Protein AF-A0A2R6KXC1-F1 (afdb_monomer)

Foldseek 3Di:
DDAQDPVNVLLVVVQVVVVVVVDQDDQLCNSCVVSVHHSVVSVVCQVVQAPCLQVLLVQCVPPCSQCVLQPQFPDKDDDPQQKIWTFGDQPDPPDRGTWIWIKHWDDDDPSAKTWMWTDTPFKIKIWMWGWDDGSRYIDIDIDMDIGTPDPCPVVSCVVCVVVSVVSSVVSSCVSVVPDD

Radius of gyration: 19.03 Å; Cα contacts (8 Å, |Δi|>4): 273; chains: 1; bounding box: 47×34×51 Å

Structure (mmCIF, N/CA/C/O backbone):
data_AF-A0A2R6KXC1-F1
#
_entry.id   AF-A0A2R6KXC1-F1
#
loop_
_atom_site.group_PDB
_atom_site.id
_atom_site.type_symbol
_atom_site.label_atom_id
_atom_site.label_alt_id
_atom_site.label_comp_id
_atom_site.label_asym_id
_atom_site.label_entity_id
_atom_site.label_seq_id
_atom_site.pdbx_PDB_ins_code
_atom_site.Cartn_x
_atom_site.Cartn_y
_atom_site.Cartn_z
_atom_site.occupancy
_atom_site.B_iso_or_equiv
_atom_site.auth_seq_id
_atom_site.auth_comp_id
_atom_site.auth_asym_id
_atom_site.auth_atom_id
_atom_site.pdbx_PDB_model_num
ATOM 1 N N . MET A 1 1 ? -14.872 -13.486 12.880 1.00 36.25 1 MET A N 1
ATOM 2 C CA . MET A 1 1 ? -14.917 -12.210 12.144 1.00 36.25 1 MET A CA 1
ATOM 3 C C . MET A 1 1 ? -16.336 -11.686 12.215 1.00 36.25 1 MET A C 1
ATOM 5 O O . MET A 1 1 ? -17.247 -12.362 11.755 1.00 36.25 1 MET A O 1
ATOM 9 N N . THR A 1 2 ? -16.561 -10.583 12.925 1.00 44.12 2 THR A N 1
ATOM 10 C CA . THR A 1 2 ? -17.893 -9.964 13.003 1.00 44.12 2 THR A CA 1
ATOM 11 C C . THR A 1 2 ? -18.037 -8.985 11.854 1.00 44.12 2 THR A C 1
ATOM 13 O O . THR A 1 2 ? -17.267 -8.029 11.824 1.00 44.12 2 THR A O 1
ATOM 16 N N . GLU A 1 3 ? -19.009 -9.200 10.967 1.00 58.03 3 GLU A N 1
ATOM 17 C CA . GLU A 1 3 ? -19.431 -8.205 9.975 1.00 58.03 3 GLU A CA 1
ATOM 18 C C . GLU A 1 3 ? -19.520 -6.810 10.613 1.00 58.03 3 GLU A C 1
ATOM 20 O O . GLU A 1 3 ? -20.05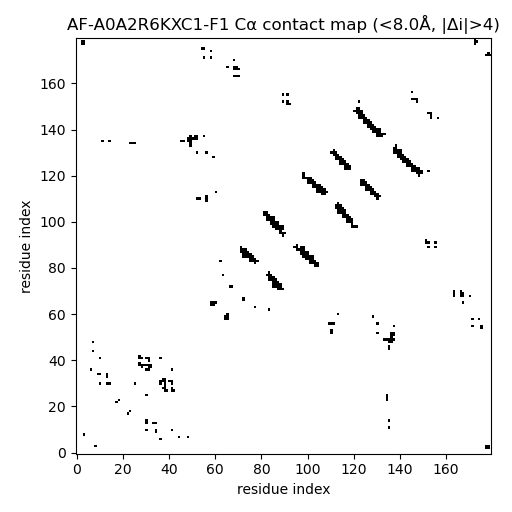9 -6.660 11.720 1.00 58.03 3 GLU A O 1
ATOM 25 N N . LEU A 1 4 ? -18.995 -5.787 9.927 1.00 62.12 4 LEU A N 1
ATOM 26 C CA . LEU A 1 4 ? -19.222 -4.404 10.339 1.00 62.12 4 LEU A CA 1
ATOM 27 C C . LEU A 1 4 ? -20.723 -4.118 10.274 1.00 62.12 4 LEU A C 1
ATOM 29 O O . LEU A 1 4 ? -21.387 -4.358 9.258 1.00 62.12 4 LEU A O 1
ATOM 33 N N . SER A 1 5 ? -21.265 -3.600 11.372 1.00 79.31 5 SER A N 1
ATOM 34 C CA . SER A 1 5 ? -22.669 -3.207 11.423 1.00 79.31 5 SER A CA 1
ATOM 35 C C . SER A 1 5 ? -22.915 -1.987 10.529 1.00 79.31 5 SER A C 1
ATOM 37 O O . SER A 1 5 ? -21.995 -1.236 10.203 1.00 79.31 5 SER A O 1
ATOM 39 N N . GLU A 1 6 ? -24.165 -1.743 10.129 1.00 81.31 6 GLU A N 1
ATOM 40 C CA . GLU A 1 6 ? -24.522 -0.501 9.420 1.00 81.31 6 GLU A CA 1
ATOM 41 C C . GLU A 1 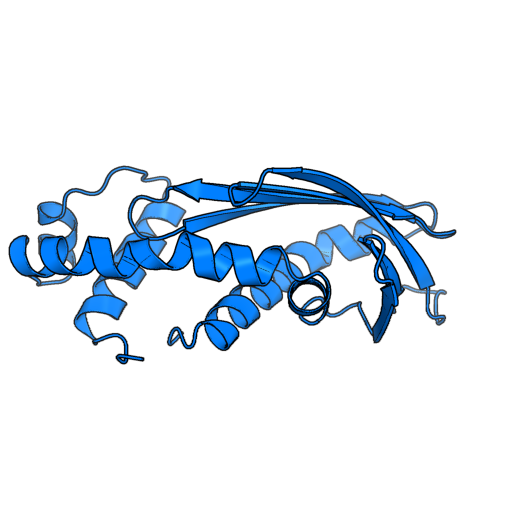6 ? -24.117 0.754 10.210 1.00 81.31 6 GLU A C 1
ATOM 43 O O . GLU A 1 6 ? -23.754 1.776 9.635 1.00 81.31 6 GLU A O 1
ATOM 48 N N . GLU A 1 7 ? -24.133 0.675 11.540 1.00 81.38 7 GLU A N 1
ATOM 49 C CA . GLU A 1 7 ? -23.714 1.763 12.420 1.00 81.38 7 GLU A CA 1
ATOM 50 C C . GLU A 1 7 ? -22.196 1.997 12.354 1.00 81.38 7 GLU A C 1
ATOM 52 O O . GLU A 1 7 ? -21.769 3.149 12.348 1.00 81.38 7 GLU A O 1
ATOM 57 N N . ASP A 1 8 ? -21.397 0.930 12.242 1.00 76.75 8 ASP A N 1
ATOM 58 C CA . ASP A 1 8 ? -19.941 1.014 12.069 1.00 76.75 8 ASP A CA 1
ATOM 59 C C . ASP A 1 8 ? -19.588 1.658 10.719 1.00 76.75 8 ASP A C 1
ATOM 61 O O . ASP A 1 8 ? -18.781 2.587 10.675 1.00 76.75 8 ASP A O 1
ATOM 65 N N . ARG A 1 9 ? -20.268 1.253 9.632 1.00 76.19 9 ARG A N 1
ATOM 66 C CA . ARG A 1 9 ? -20.081 1.854 8.296 1.00 76.19 9 ARG A CA 1
ATOM 67 C C . ARG A 1 9 ? -20.391 3.350 8.289 1.00 76.19 9 ARG A C 1
ATOM 69 O O . ARG A 1 9 ? -19.611 4.138 7.769 1.00 76.19 9 ARG A O 1
ATOM 76 N N . ARG A 1 10 ? -21.492 3.763 8.925 1.00 82.69 10 ARG A N 1
ATOM 77 C CA . ARG A 1 10 ? -21.879 5.184 9.016 1.00 82.69 10 ARG A CA 1
ATOM 78 C C . ARG A 1 10 ? -20.890 6.010 9.836 1.00 82.69 10 ARG A C 1
ATOM 80 O O . ARG A 1 10 ? -20.666 7.176 9.519 1.00 82.69 10 ARG A O 1
ATOM 87 N N . ILE A 1 11 ? -20.309 5.426 10.889 1.00 77.12 11 ILE A N 1
ATOM 88 C CA . ILE A 1 11 ? -19.233 6.064 11.658 1.00 77.12 11 ILE A CA 1
ATOM 89 C C . ILE A 1 11 ? -18.017 6.274 10.748 1.00 77.12 11 ILE A C 1
ATOM 91 O O . ILE A 1 11 ? -17.545 7.404 10.640 1.00 77.12 11 ILE A O 1
ATOM 95 N N . LEU A 1 12 ? -17.563 5.228 10.052 1.00 73.94 12 LEU A N 1
ATOM 96 C CA . LEU A 1 12 ? -16.400 5.286 9.161 1.00 73.94 12 LEU A CA 1
ATOM 97 C C . LEU A 1 12 ? -16.576 6.281 8.007 1.00 73.94 12 LEU A C 1
ATOM 99 O O . LEU A 1 12 ? -15.683 7.090 7.767 1.00 73.94 12 LEU A O 1
ATOM 103 N N . GLU A 1 13 ? -17.730 6.278 7.337 1.00 76.19 13 GLU A N 1
ATOM 104 C CA . GLU A 1 13 ? -18.018 7.181 6.216 1.00 76.19 13 GLU A CA 1
ATOM 105 C C . GLU A 1 13 ? -17.952 8.655 6.645 1.00 76.19 13 GLU A C 1
ATOM 107 O O . GLU A 1 13 ? -17.280 9.466 6.004 1.00 76.19 13 GLU A O 1
ATOM 112 N N . TYR A 1 14 ? -18.563 8.990 7.789 1.00 80.12 14 TYR A N 1
ATOM 113 C CA . TYR A 1 14 ? -18.489 10.337 8.356 1.00 80.12 14 TYR A CA 1
ATOM 114 C C . TYR A 1 14 ? -17.047 10.736 8.676 1.00 80.12 14 TYR A C 1
ATOM 116 O O . TYR A 1 14 ? -16.616 11.842 8.368 1.00 80.12 14 TYR A O 1
ATOM 124 N N . LEU A 1 15 ? -16.278 9.844 9.293 1.00 71.69 15 LEU A N 1
ATOM 125 C CA . LEU A 1 15 ? -14.901 10.138 9.676 1.00 71.69 15 LEU A CA 1
ATOM 126 C C . LEU A 1 15 ? -13.998 10.327 8.458 1.00 71.69 15 LEU A C 1
ATOM 128 O O . LEU A 1 15 ? -13.250 11.303 8.417 1.00 71.69 15 LEU A O 1
ATOM 132 N N . ARG A 1 16 ? -14.130 9.466 7.441 1.00 66.06 16 ARG A N 1
ATOM 133 C CA . ARG A 1 16 ? -13.411 9.582 6.166 1.00 66.06 16 ARG A CA 1
ATOM 134 C C . ARG A 1 16 ? -13.684 10.937 5.520 1.00 66.06 16 ARG A C 1
ATOM 136 O O . ARG A 1 16 ? -12.742 11.661 5.212 1.00 66.06 16 ARG A O 1
ATOM 143 N N . GLU A 1 17 ? -14.956 11.328 5.412 1.00 73.06 17 GLU A N 1
ATOM 144 C CA . GLU A 1 17 ? -15.350 12.616 4.832 1.00 73.06 17 GLU A CA 1
ATOM 145 C C . GLU A 1 17 ? -14.705 13.806 5.564 1.00 73.06 17 GLU A C 1
ATOM 147 O O . GLU A 1 17 ? -14.233 14.760 4.937 1.00 73.06 17 GLU A O 1
ATOM 152 N N . ARG A 1 18 ? -14.676 13.775 6.900 1.00 75.88 18 ARG A N 1
ATOM 153 C CA . ARG A 1 18 ? -14.147 14.887 7.701 1.00 75.88 18 ARG A CA 1
ATOM 154 C C . ARG A 1 18 ? -12.621 14.940 7.700 1.00 75.88 18 ARG A C 1
ATOM 156 O O . ARG A 1 18 ? -12.067 16.038 7.638 1.00 75.88 18 ARG A O 1
ATOM 163 N N . VAL A 1 19 ? -11.947 13.791 7.681 1.00 64.12 19 VAL A N 1
ATOM 164 C CA . VAL A 1 19 ? -10.486 13.718 7.521 1.00 64.12 19 VAL A CA 1
ATOM 165 C C . VAL A 1 19 ? -10.063 14.264 6.157 1.00 64.12 19 VAL A C 1
ATOM 167 O O . VAL A 1 19 ? -9.147 15.082 6.095 1.00 64.12 19 VAL A O 1
ATOM 170 N N . THR A 1 20 ? -10.770 13.929 5.069 1.00 56.69 20 THR A N 1
ATOM 171 C CA . THR A 1 20 ? -10.507 14.515 3.737 1.00 56.69 20 THR A CA 1
ATOM 172 C C . THR A 1 20 ? -10.668 16.041 3.728 1.00 56.69 20 THR A C 1
ATOM 174 O O . THR A 1 20 ? -10.019 16.736 2.948 1.00 56.69 20 THR A O 1
ATOM 177 N N . ARG A 1 21 ? -11.495 16.590 4.626 1.00 72.88 21 ARG A N 1
ATOM 178 C CA . ARG A 1 21 ? -11.678 18.038 4.825 1.00 72.88 21 ARG A CA 1
ATOM 179 C C . ARG A 1 21 ? -10.651 18.668 5.782 1.00 72.88 21 ARG A C 1
ATOM 181 O O . ARG A 1 21 ? -10.728 19.871 6.025 1.00 72.88 21 ARG A O 1
ATOM 188 N N . GLY A 1 22 ? -9.687 17.896 6.287 1.00 57.56 22 GLY A N 1
ATOM 189 C CA . GLY A 1 22 ? -8.578 18.367 7.121 1.00 57.56 22 GLY A CA 1
ATOM 190 C C . GLY A 1 22 ? -8.845 18.360 8.628 1.00 57.56 22 GLY A C 1
ATOM 191 O O . GLY A 1 22 ? -8.085 18.973 9.376 1.00 57.56 22 GLY A O 1
ATOM 192 N N . GLU A 1 23 ? -9.910 17.703 9.095 1.00 59.06 23 GLU A N 1
ATOM 193 C CA . GLU A 1 23 ? -10.170 17.552 10.530 1.00 59.06 23 GLU A CA 1
ATOM 194 C C . GLU A 1 23 ? -9.395 16.372 11.122 1.00 59.06 23 GLU A C 1
ATOM 196 O O . GLU A 1 23 ? -9.328 15.296 10.534 1.00 59.06 23 GLU A O 1
ATOM 201 N N . SER A 1 24 ? -8.833 16.582 12.311 1.00 55.12 24 SER A N 1
ATOM 202 C CA . SER A 1 24 ? -8.034 15.594 13.048 1.00 55.12 24 SER A CA 1
ATOM 203 C C . SER A 1 24 ? -8.498 15.395 14.498 1.00 55.12 24 SER A C 1
ATOM 205 O O . SER A 1 24 ? -7.781 14.783 15.287 1.00 55.12 24 SER A O 1
ATOM 207 N N . TYR A 1 25 ? -9.648 15.977 14.866 1.00 60.12 25 TYR A N 1
ATOM 208 C CA . TYR A 1 25 ? -10.245 15.851 16.197 1.00 60.12 25 TYR A CA 1
ATOM 209 C C . TYR A 1 25 ? -11.781 15.740 16.132 1.00 60.12 25 TYR A C 1
ATOM 211 O O . TYR A 1 25 ? -12.492 16.676 15.754 1.00 60.12 25 TYR A O 1
ATOM 219 N N . PHE A 1 26 ? -12.302 14.617 16.605 1.00 67.31 26 PHE A N 1
ATOM 220 C CA . PHE A 1 26 ? -13.662 14.109 16.540 1.00 67.31 26 PHE A CA 1
ATOM 221 C C . PHE A 1 26 ? -14.138 13.662 17.924 1.00 67.31 26 PHE A C 1
ATOM 223 O O . PHE A 1 26 ? -13.917 12.566 18.432 1.00 67.31 26 PHE A O 1
ATOM 230 N N . ARG A 1 27 ? -14.981 14.492 18.533 1.00 75.94 27 ARG A N 1
ATOM 231 C CA . AR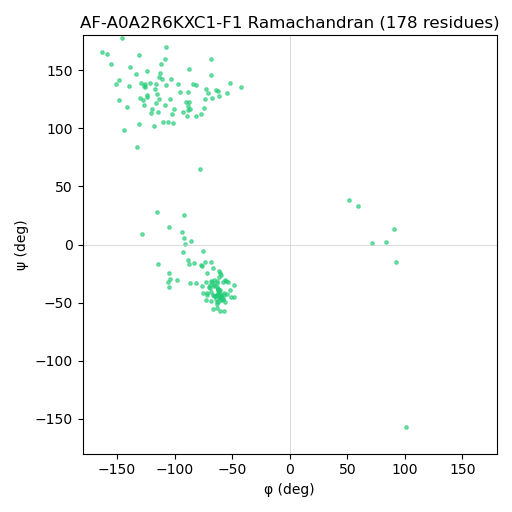G A 1 27 ? -15.729 14.050 19.713 1.00 75.94 27 ARG A CA 1
ATOM 232 C C . ARG A 1 27 ? -16.822 13.074 19.297 1.00 75.94 27 ARG A C 1
ATOM 234 O O . ARG A 1 27 ? -17.639 13.413 18.442 1.00 75.94 27 ARG A O 1
ATOM 241 N N . ALA A 1 28 ? -16.949 11.955 20.013 1.00 73.69 28 ALA A N 1
ATOM 242 C CA . ALA A 1 28 ? -18.034 10.983 19.827 1.00 73.69 28 ALA A CA 1
ATOM 243 C C . ALA A 1 28 ? -19.429 11.635 19.770 1.00 73.69 28 ALA A C 1
ATOM 245 O O . ALA A 1 28 ? -20.281 11.221 18.992 1.00 73.69 28 ALA A O 1
ATOM 246 N N . LYS A 1 29 ? -19.647 12.712 20.540 1.00 75.38 29 LYS A N 1
ATOM 247 C CA . LYS A 1 29 ? -20.880 13.516 20.510 1.00 75.38 29 LYS A CA 1
ATOM 248 C C . LYS A 1 29 ? -21.143 14.193 19.156 1.00 75.38 29 LYS A C 1
ATOM 250 O O . LYS A 1 29 ? -22.294 14.283 18.737 1.00 75.38 29 LYS A O 1
ATOM 255 N N . ASN A 1 30 ? -20.102 14.675 18.486 1.00 80.25 30 ASN A N 1
ATOM 256 C CA . ASN A 1 30 ? -20.221 15.374 17.207 1.00 80.25 30 ASN A CA 1
ATOM 257 C C . ASN A 1 30 ? -20.493 14.391 16.068 1.00 80.25 30 ASN A C 1
ATOM 259 O O . ASN A 1 30 ? -21.372 14.658 15.252 1.00 80.25 30 ASN A O 1
ATOM 263 N N . ILE A 1 31 ? -19.796 13.249 16.077 1.00 81.31 31 ILE A N 1
ATOM 264 C CA . ILE A 1 31 ? -20.041 12.126 15.163 1.00 81.31 31 ILE A CA 1
ATOM 265 C C . ILE A 1 31 ? -21.500 11.681 15.313 1.00 81.31 31 ILE A C 1
ATOM 267 O O . ILE A 1 31 ? -22.280 11.785 14.374 1.00 81.31 31 ILE A O 1
ATOM 271 N N . ALA A 1 32 ? -21.897 11.315 16.537 1.00 85.44 32 ALA A N 1
ATOM 272 C CA . ALA A 1 32 ? -23.245 10.879 16.900 1.00 85.44 32 ALA A CA 1
ATOM 273 C C . ALA A 1 32 ? -24.348 11.812 16.373 1.00 85.44 32 ALA A C 1
ATOM 275 O O . ALA A 1 32 ? -25.321 11.351 15.780 1.00 85.44 32 ALA A O 1
ATOM 276 N N . THR A 1 33 ? -24.160 13.125 16.532 1.00 88.38 33 THR A N 1
ATOM 277 C CA . THR A 1 33 ? -25.119 14.140 16.068 1.00 88.38 33 THR A CA 1
ATOM 278 C C . THR A 1 33 ? -25.314 14.115 14.548 1.00 88.38 33 THR A C 1
ATOM 280 O O . THR A 1 33 ? -26.438 14.287 14.089 1.00 88.38 33 THR A O 1
ATOM 283 N N . HIS A 1 34 ? -24.254 13.886 13.767 1.00 86.19 34 HIS A N 1
ATOM 284 C CA . HIS A 1 34 ? -24.327 13.925 12.302 1.00 86.19 34 HIS A CA 1
ATOM 285 C C . HIS A 1 34 ? -24.876 12.640 11.690 1.00 86.19 34 HIS A C 1
ATOM 287 O O . HIS A 1 34 ? -25.584 12.693 10.689 1.00 86.19 34 HIS A O 1
ATOM 293 N N . ILE A 1 35 ? -24.593 11.494 12.305 1.00 88.12 35 ILE A N 1
ATOM 294 C CA . ILE A 1 35 ? -25.003 10.186 11.780 1.00 88.12 35 ILE A CA 1
ATOM 295 C C . ILE A 1 35 ? -26.182 9.585 12.549 1.00 88.12 35 ILE A C 1
ATOM 297 O O . ILE A 1 35 ? -26.466 8.400 12.427 1.00 88.12 35 ILE A O 1
ATOM 301 N N . GLY A 1 36 ? -26.895 10.374 13.353 1.00 89.12 36 GLY A N 1
ATOM 302 C CA . GLY A 1 36 ? -28.099 9.919 14.057 1.00 89.12 36 GLY A CA 1
ATOM 303 C C . GLY A 1 36 ? -27.866 8.738 15.007 1.00 89.12 36 GLY A C 1
ATOM 304 O O . GLY A 1 36 ? -28.750 7.900 15.162 1.00 89.12 36 GLY A O 1
ATOM 305 N N . LEU A 1 37 ? -26.684 8.662 15.622 1.00 91.44 37 LEU A N 1
ATOM 306 C CA . LEU A 1 37 ? -26.359 7.699 16.678 1.00 91.44 37 LEU A CA 1
ATOM 307 C C . LEU A 1 37 ? -26.277 8.413 18.030 1.00 91.44 37 LEU A C 1
ATOM 309 O O . LEU A 1 37 ? -26.266 9.639 18.109 1.00 91.44 37 LEU A O 1
ATOM 313 N N . THR A 1 38 ? -26.199 7.661 19.126 1.00 88.75 38 THR A N 1
ATOM 314 C CA . THR A 1 38 ? -25.875 8.239 20.439 1.00 88.75 38 THR A CA 1
ATOM 315 C C . THR A 1 38 ? -24.364 8.290 20.665 1.00 88.75 38 THR A C 1
ATOM 317 O O . THR A 1 38 ? -23.625 7.417 20.213 1.00 88.75 38 THR A O 1
ATOM 320 N N . SER A 1 39 ? -23.885 9.256 21.458 1.00 80.62 39 SER A N 1
ATOM 321 C CA . SER A 1 39 ? -22.463 9.337 21.839 1.00 80.62 39 SER A CA 1
ATOM 322 C C . SER A 1 39 ? -21.952 8.053 22.505 1.00 80.62 39 SER A C 1
ATOM 324 O O . SER A 1 39 ? -20.779 7.722 22.369 1.00 80.62 39 SER A O 1
ATOM 326 N N . LYS A 1 40 ? -22.829 7.328 23.218 1.00 78.06 40 LYS A N 1
ATOM 327 C CA . LYS A 1 40 ? -22.510 6.043 23.856 1.00 78.06 40 LYS A CA 1
ATOM 328 C C . LYS A 1 40 ? -22.353 4.921 22.825 1.00 78.06 40 LYS A C 1
ATOM 330 O O . LYS A 1 40 ? -21.428 4.129 22.952 1.00 78.06 40 LYS A O 1
ATOM 335 N N . GLN A 1 41 ? -23.220 4.866 21.808 1.00 77.94 41 GLN A N 1
ATOM 336 C CA . GLN A 1 41 ? -23.086 3.914 20.698 1.00 77.94 41 GLN A CA 1
ATOM 337 C C . GLN A 1 41 ? -21.808 4.154 19.899 1.00 77.94 41 GLN A C 1
ATOM 339 O O . GLN A 1 41 ? -21.115 3.188 19.596 1.00 77.94 41 GLN A O 1
ATOM 344 N N . VAL A 1 42 ? -21.490 5.419 19.602 1.00 77.25 42 VAL A N 1
ATOM 345 C CA . VAL A 1 42 ? -20.254 5.789 18.903 1.00 77.25 42 VAL A CA 1
ATOM 346 C C . VAL A 1 42 ? -19.041 5.414 19.752 1.00 77.25 42 VAL A C 1
ATOM 348 O O . VAL A 1 42 ? -18.212 4.634 19.306 1.00 77.25 42 VAL A O 1
ATOM 351 N N . GLY A 1 43 ? -18.972 5.875 21.005 1.00 72.50 43 GLY A N 1
ATOM 352 C CA . GLY A 1 43 ? -17.814 5.640 21.875 1.00 72.50 43 GLY A CA 1
ATOM 353 C C . GLY A 1 43 ? -17.517 4.166 22.176 1.00 72.50 43 GLY A C 1
ATOM 354 O O . GLY A 1 43 ? -16.364 3.823 22.390 1.00 72.50 43 GLY A O 1
ATOM 355 N N . ALA A 1 44 ? -18.524 3.289 22.161 1.00 76.31 44 ALA A N 1
ATOM 356 C CA . ALA A 1 44 ? -18.323 1.846 22.325 1.00 76.31 44 ALA A CA 1
ATOM 357 C C . ALA A 1 44 ? -17.793 1.148 21.057 1.00 76.31 44 ALA A C 1
ATOM 359 O O . ALA A 1 44 ? -17.306 0.026 21.148 1.00 76.31 44 ALA A O 1
ATOM 360 N N . ARG A 1 45 ? -17.914 1.790 19.887 1.00 78.44 45 ARG A N 1
ATOM 361 C CA . ARG A 1 45 ? -17.504 1.249 18.582 1.00 78.44 45 ARG A CA 1
ATOM 362 C C . ARG A 1 45 ? -16.135 1.750 18.137 1.00 78.44 45 ARG A C 1
ATOM 364 O O . ARG A 1 45 ? -15.426 0.992 17.494 1.00 78.44 45 ARG A O 1
ATOM 371 N N . LEU A 1 46 ? -15.735 2.970 18.518 1.00 70.81 46 LEU A N 1
ATOM 372 C CA . LEU A 1 46 ? -14.434 3.530 18.115 1.00 70.81 46 LEU A CA 1
ATOM 373 C C . LEU A 1 46 ? -13.229 2.639 18.469 1.00 70.81 46 LEU A C 1
ATOM 375 O O . LEU A 1 46 ? -12.381 2.479 17.600 1.00 70.81 46 LEU A O 1
ATOM 379 N N . PRO A 1 47 ? -13.144 2.008 19.662 1.00 64.44 47 PRO A N 1
ATOM 380 C CA . PRO A 1 47 ? -12.020 1.124 19.981 1.00 64.44 47 PRO A CA 1
ATOM 381 C C . PRO A 1 47 ? -11.923 -0.062 19.020 1.00 64.44 47 PRO A C 1
ATOM 383 O O . PRO A 1 47 ? -10.858 -0.318 18.481 1.00 64.44 47 PRO A O 1
ATOM 386 N N . LYS A 1 48 ? -13.060 -0.689 18.702 1.00 61.06 48 LYS A N 1
ATOM 387 C CA . LYS A 1 48 ? -13.143 -1.788 17.732 1.00 61.06 48 LYS A CA 1
ATOM 388 C C . LYS A 1 48 ? -12.743 -1.350 16.317 1.00 61.06 48 LYS A C 1
ATOM 390 O O . LYS A 1 48 ? -12.185 -2.132 15.565 1.00 61.06 48 LYS A O 1
ATOM 395 N N . LEU A 1 49 ? -13.019 -0.098 15.952 1.00 58.91 49 LEU A N 1
ATOM 396 C CA . LEU A 1 49 ? -12.597 0.485 14.672 1.00 58.91 49 LEU A CA 1
ATOM 397 C C . LEU A 1 49 ? -11.104 0.861 14.652 1.00 58.91 49 LEU A C 1
ATOM 399 O O . LEU A 1 49 ? -10.541 1.040 13.578 1.00 58.91 49 LEU A O 1
ATOM 403 N N . ALA A 1 50 ? -10.472 0.980 15.822 1.00 59.44 50 ALA A N 1
ATOM 404 C CA . ALA A 1 50 ? -9.052 1.273 15.997 1.00 59.44 50 ALA A CA 1
ATOM 405 C C . ALA A 1 50 ? -8.167 0.012 16.117 1.00 59.44 50 ALA A C 1
ATOM 407 O O . ALA A 1 50 ? -6.947 0.133 16.136 1.00 59.44 50 ALA A O 1
ATOM 408 N N . GLU A 1 51 ? -8.754 -1.189 16.179 1.00 61.22 51 GLU A N 1
ATOM 409 C CA . GLU A 1 51 ? -8.055 -2.448 16.499 1.00 61.22 51 GLU A CA 1
ATOM 410 C C . GLU A 1 51 ? -7.191 -3.028 15.361 1.00 61.22 51 GLU A C 1
ATOM 412 O O . GLU A 1 51 ? -6.449 -3.973 15.598 1.00 61.22 51 GLU A O 1
ATOM 417 N N . HIS A 1 52 ? -7.207 -2.458 14.153 1.00 67.19 52 HIS A N 1
ATOM 418 C CA . HIS A 1 52 ? -6.565 -3.081 12.985 1.00 67.19 52 HIS A CA 1
ATOM 419 C C . HIS A 1 52 ? -5.109 -2.677 12.727 1.00 67.19 52 HIS A C 1
ATOM 421 O O . HIS A 1 52 ? -4.553 -3.073 11.710 1.00 67.19 52 HIS A O 1
ATOM 427 N N . SER A 1 53 ? -4.453 -1.902 13.596 1.00 73.12 53 SER A N 1
ATOM 428 C CA . SER A 1 53 ? -3.088 -1.428 13.299 1.00 73.12 53 SER A CA 1
ATOM 429 C C . SER A 1 53 ? -2.069 -2.553 13.151 1.00 73.12 53 SER A C 1
ATOM 431 O O . SER A 1 53 ? -1.215 -2.489 12.271 1.00 73.12 53 SER A O 1
ATOM 433 N N . GLU A 1 54 ? -2.163 -3.581 13.993 1.00 75.62 54 GLU A N 1
ATOM 434 C CA . GLU A 1 54 ? -1.297 -4.760 13.903 1.00 75.62 54 GLU A CA 1
ATOM 435 C C . GLU A 1 54 ? -1.618 -5.596 12.658 1.00 75.62 54 GLU A C 1
ATOM 437 O O . GLU A 1 54 ? -0.704 -6.115 12.019 1.00 75.62 54 GLU A O 1
ATOM 442 N N . ASP A 1 55 ? -2.891 -5.662 12.260 1.00 81.56 55 ASP A N 1
ATOM 443 C CA . ASP A 1 55 ? -3.314 -6.390 11.063 1.00 81.56 55 ASP A CA 1
ATOM 444 C C . ASP A 1 55 ? -2.876 -5.665 9.775 1.00 81.56 55 ASP A C 1
ATOM 446 O O . ASP A 1 55 ? -2.339 -6.279 8.852 1.00 81.56 55 ASP A O 1
ATOM 450 N N . VAL A 1 56 ? -3.034 -4.336 9.726 1.00 81.81 56 VAL A N 1
ATOM 451 C CA . VAL A 1 56 ? -2.530 -3.488 8.634 1.00 81.81 56 VAL A CA 1
ATOM 452 C C . VAL A 1 56 ? -1.008 -3.591 8.556 1.00 81.81 56 VAL A C 1
ATOM 454 O O . VAL A 1 56 ? -0.460 -3.683 7.457 1.00 81.81 56 VAL A O 1
ATOM 457 N N . TRP A 1 57 ? -0.314 -3.620 9.699 1.00 86.19 57 TRP A N 1
ATOM 458 C CA . TRP A 1 57 ? 1.126 -3.865 9.718 1.00 86.19 57 TRP A CA 1
ATOM 459 C C . TRP A 1 57 ? 1.466 -5.235 9.135 1.00 86.19 57 TRP A C 1
ATOM 461 O O . TRP A 1 57 ? 2.302 -5.307 8.244 1.00 86.19 57 TRP A O 1
ATOM 471 N N . ALA A 1 58 ? 0.792 -6.303 9.566 1.00 83.44 58 ALA A N 1
ATOM 472 C CA . ALA A 1 58 ? 1.026 -7.651 9.053 1.00 83.44 58 ALA A CA 1
ATOM 473 C C . ALA A 1 58 ? 0.818 -7.752 7.530 1.00 83.44 58 ALA A C 1
ATOM 475 O O . ALA A 1 58 ? 1.521 -8.510 6.865 1.00 83.44 58 ALA A O 1
ATOM 476 N N . PHE A 1 59 ? -0.103 -6.966 6.963 1.00 88.19 59 PHE A N 1
ATOM 477 C CA . PHE A 1 59 ? -0.250 -6.838 5.514 1.00 88.19 59 PHE A CA 1
ATOM 478 C C . PHE A 1 59 ? 0.943 -6.118 4.865 1.00 88.19 59 PHE A C 1
ATOM 480 O O . PHE A 1 59 ? 1.476 -6.581 3.860 1.00 88.19 59 PHE A O 1
ATOM 487 N N . ILE A 1 60 ? 1.348 -4.967 5.411 1.00 87.38 60 ILE A N 1
ATOM 488 C CA . ILE A 1 60 ? 2.385 -4.097 4.827 1.00 87.38 60 ILE A CA 1
ATOM 489 C C . ILE A 1 60 ? 3.797 -4.675 4.968 1.00 87.38 60 ILE A C 1
ATOM 491 O O . ILE A 1 60 ? 4.651 -4.435 4.107 1.00 87.38 60 ILE A O 1
ATOM 495 N N . ASP A 1 61 ? 4.032 -5.409 6.050 1.00 85.06 61 ASP A N 1
ATOM 496 C CA . ASP A 1 61 ? 5.281 -6.092 6.378 1.00 85.06 61 ASP A CA 1
ATOM 497 C C . ASP A 1 61 ? 5.525 -7.307 5.473 1.00 85.06 61 ASP A C 1
ATOM 499 O O . ASP A 1 61 ? 6.670 -7.682 5.233 1.00 85.06 61 ASP A O 1
ATOM 503 N N 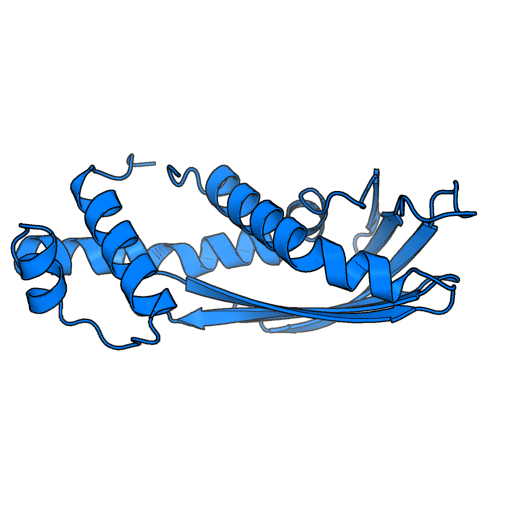. ASP A 1 62 ? 4.461 -7.884 4.906 1.00 87.38 62 ASP A N 1
ATOM 504 C CA . ASP A 1 62 ? 4.563 -8.929 3.898 1.00 87.38 62 ASP A CA 1
ATOM 505 C C . ASP A 1 62 ? 4.827 -8.299 2.509 1.00 87.38 62 ASP A C 1
ATOM 507 O O . ASP A 1 62 ? 3.950 -7.648 1.920 1.00 87.38 62 ASP A O 1
ATOM 511 N N . PRO A 1 63 ? 6.035 -8.479 1.937 1.00 86.44 63 PRO A N 1
ATOM 512 C CA . PRO A 1 63 ? 6.393 -7.863 0.665 1.00 86.44 63 PRO A CA 1
ATOM 513 C C . PRO A 1 63 ? 5.522 -8.365 -0.491 1.00 86.44 63 PRO A C 1
ATOM 515 O O . PRO A 1 63 ? 5.264 -7.612 -1.431 1.00 86.44 63 PRO A O 1
ATOM 518 N N . GLU A 1 64 ? 5.057 -9.613 -0.433 1.00 87.62 64 GLU A N 1
ATOM 519 C CA . GLU A 1 64 ? 4.212 -10.212 -1.458 1.00 87.62 64 GLU A CA 1
ATOM 520 C C . GLU A 1 64 ? 2.796 -9.632 -1.404 1.00 87.62 64 GLU A C 1
ATOM 522 O O . GLU A 1 64 ? 2.287 -9.183 -2.439 1.00 87.62 64 GLU A O 1
ATOM 527 N N . LYS A 1 65 ? 2.184 -9.563 -0.213 1.00 88.50 65 LYS A N 1
ATOM 528 C CA . LYS A 1 65 ? 0.870 -8.919 -0.034 1.00 88.50 65 LYS A CA 1
ATOM 529 C C . LYS A 1 65 ? 0.886 -7.467 -0.496 1.00 88.50 65 LYS A C 1
ATOM 531 O O . LYS A 1 65 ? -0.030 -7.034 -1.188 1.00 88.50 65 LYS A O 1
ATOM 536 N N . ARG A 1 66 ? 1.957 -6.735 -0.188 1.00 87.06 66 ARG A N 1
ATOM 537 C CA . ARG A 1 66 ? 2.117 -5.327 -0.568 1.00 87.06 66 ARG A CA 1
ATOM 538 C C . ARG A 1 66 ? 2.328 -5.106 -2.065 1.00 87.06 66 ARG A C 1
ATOM 540 O O . ARG A 1 66 ? 1.876 -4.098 -2.603 1.00 87.06 66 ARG A O 1
ATOM 547 N N . ALA A 1 67 ? 3.049 -5.998 -2.739 1.00 86.19 67 ALA A N 1
ATOM 548 C CA . ALA A 1 67 ? 3.410 -5.810 -4.142 1.00 86.19 67 ALA A CA 1
ATOM 549 C C . ALA A 1 67 ? 2.348 -6.315 -5.125 1.00 86.19 67 ALA A C 1
ATOM 551 O O . ALA A 1 67 ? 2.178 -5.717 -6.187 1.00 86.19 67 ALA A O 1
ATOM 552 N N . ARG A 1 68 ? 1.621 -7.387 -4.785 1.00 86.25 68 ARG A N 1
ATOM 553 C CA . ARG A 1 68 ? 0.570 -7.979 -5.636 1.00 86.25 68 ARG A CA 1
ATOM 554 C C . ARG A 1 68 ? -0.488 -6.979 -6.150 1.00 86.25 68 ARG A C 1
ATOM 556 O O . ARG A 1 68 ? -0.868 -7.108 -7.312 1.00 86.25 68 ARG A O 1
ATOM 563 N N . PRO A 1 69 ? -0.958 -5.987 -5.369 1.00 86.31 69 PRO A N 1
ATOM 564 C CA . PRO A 1 69 ? -1.957 -5.013 -5.822 1.00 86.31 69 PRO A CA 1
ATOM 565 C C . PRO A 1 69 ? -1.406 -3.975 -6.809 1.00 86.31 69 PRO A C 1
ATOM 567 O O . PRO A 1 69 ? -2.168 -3.270 -7.473 1.00 86.31 69 PRO A O 1
ATOM 570 N N . ILE A 1 70 ? -0.082 -3.849 -6.917 1.00 84.38 70 ILE A N 1
ATOM 571 C CA . ILE A 1 70 ? 0.554 -2.847 -7.765 1.00 84.38 70 ILE A CA 1
ATOM 572 C C . ILE A 1 70 ? 0.485 -3.319 -9.219 1.00 84.38 70 ILE A C 1
ATOM 574 O O . ILE A 1 70 ? 1.162 -4.261 -9.619 1.00 84.38 70 ILE A O 1
ATOM 578 N N . SER A 1 71 ? -0.292 -2.624 -10.048 1.00 86.12 71 SER A N 1
ATOM 579 C CA . SER A 1 71 ? -0.708 -3.079 -11.384 1.00 86.12 71 SER A CA 1
ATOM 580 C C . SER A 1 71 ? 0.438 -3.318 -12.369 1.00 86.12 71 SER A C 1
ATOM 582 O O . SER A 1 71 ? 0.289 -4.052 -13.347 1.00 86.12 71 SER A O 1
ATOM 584 N N . VAL A 1 72 ? 1.591 -2.688 -12.134 1.00 86.44 72 VAL A N 1
ATOM 585 C CA . VAL A 1 72 ? 2.786 -2.880 -12.959 1.00 86.44 72 VAL A CA 1
ATOM 586 C C . VAL A 1 72 ? 3.599 -4.105 -12.571 1.00 86.44 72 VAL A C 1
ATOM 588 O O . VAL A 1 72 ? 4.446 -4.514 -13.364 1.00 86.44 72 VAL A O 1
ATOM 591 N N . VAL A 1 73 ? 3.381 -4.683 -11.389 1.00 91.12 73 VAL A N 1
ATOM 592 C CA . VAL A 1 73 ? 4.033 -5.922 -10.959 1.00 91.12 73 VAL A CA 1
ATOM 593 C C . VAL A 1 73 ? 3.390 -7.076 -11.720 1.00 91.12 73 VAL A C 1
ATOM 595 O O . VAL A 1 73 ? 2.194 -7.321 -11.625 1.00 91.12 73 VAL A O 1
ATOM 598 N N . SER A 1 74 ? 4.193 -7.762 -12.528 1.00 91.19 74 SER A N 1
ATOM 599 C CA . SER A 1 74 ? 3.739 -8.894 -13.343 1.00 91.19 74 SER A CA 1
ATOM 600 C C . SER A 1 74 ? 4.173 -10.249 -12.798 1.00 91.19 74 SER A C 1
ATOM 602 O O . SER A 1 74 ? 3.534 -11.245 -13.116 1.00 91.19 74 SER A O 1
ATOM 604 N N . ASP A 1 75 ? 5.258 -10.281 -12.025 1.00 92.81 75 ASP A N 1
ATOM 605 C CA . ASP A 1 75 ? 5.802 -11.483 -11.394 1.00 92.81 75 ASP A CA 1
ATOM 606 C C . ASP A 1 75 ? 6.778 -11.079 -10.275 1.00 92.81 75 ASP A C 1
ATOM 608 O O . ASP A 1 75 ? 7.216 -9.918 -10.227 1.00 92.81 75 ASP A O 1
ATOM 612 N N . PHE A 1 76 ? 7.143 -12.017 -9.401 1.00 92.50 76 PHE A N 1
ATOM 613 C CA . PHE A 1 76 ? 8.105 -11.781 -8.327 1.00 92.50 76 PHE A CA 1
ATOM 614 C C . PHE A 1 76 ? 8.819 -13.049 -7.850 1.00 92.50 76 PHE A C 1
ATOM 616 O O . PHE A 1 76 ? 8.307 -14.159 -7.944 1.00 92.50 76 PHE A O 1
ATOM 623 N N . GLU A 1 77 ? 10.010 -12.858 -7.289 1.00 91.56 77 GLU A N 1
ATOM 624 C CA . GLU A 1 77 ? 10.773 -13.883 -6.577 1.00 91.56 77 GLU A CA 1
ATOM 625 C C . GLU A 1 77 ? 11.154 -13.313 -5.206 1.00 91.56 77 GLU A C 1
ATOM 627 O O . GLU A 1 77 ? 11.768 -12.248 -5.131 1.00 91.56 77 GLU A O 1
ATOM 632 N N . THR A 1 78 ? 10.804 -13.998 -4.120 1.00 85.38 78 THR A N 1
ATOM 633 C CA . THR A 1 78 ? 11.223 -13.628 -2.760 1.00 85.38 78 THR A CA 1
ATOM 634 C C . THR A 1 78 ? 12.349 -14.543 -2.286 1.00 85.38 78 THR A C 1
ATOM 636 O O . THR A 1 78 ? 12.369 -15.738 -2.589 1.00 85.38 78 THR A O 1
ATOM 639 N N . ALA A 1 79 ? 13.309 -13.977 -1.558 1.00 77.25 79 ALA A N 1
ATOM 640 C CA . ALA A 1 79 ? 14.364 -14.711 -0.871 1.00 77.25 79 ALA A CA 1
ATOM 641 C C . ALA A 1 79 ? 14.178 -14.609 0.654 1.00 77.25 79 ALA A C 1
ATOM 643 O O . ALA A 1 79 ? 13.558 -13.674 1.160 1.00 77.25 79 ALA A O 1
ATOM 644 N N . GLU A 1 80 ? 14.711 -15.584 1.396 1.00 69.88 80 GLU A N 1
ATOM 645 C CA . GLU A 1 80 ? 14.570 -15.661 2.863 1.00 69.88 80 GLU A CA 1
ATOM 646 C C . GLU A 1 80 ? 15.321 -14.546 3.616 1.00 69.88 80 GLU A C 1
ATOM 648 O O . GLU A 1 80 ? 15.075 -14.314 4.796 1.00 69.88 80 GLU A O 1
ATOM 653 N N . ASP A 1 81 ? 16.240 -13.851 2.949 1.00 73.62 81 ASP A N 1
ATOM 654 C CA . ASP A 1 81 ? 17.134 -12.839 3.520 1.00 73.62 81 ASP A CA 1
ATOM 655 C C . ASP A 1 81 ? 16.595 -11.399 3.418 1.00 73.62 81 ASP A C 1
ATOM 657 O O . ASP A 1 81 ? 17.324 -10.447 3.692 1.00 73.62 81 ASP A O 1
ATOM 661 N N . GLY A 1 82 ? 15.322 -11.227 3.045 1.00 68.94 82 GLY A N 1
ATOM 662 C CA . GLY A 1 82 ? 14.693 -9.913 2.874 1.00 68.94 82 GLY A CA 1
ATOM 663 C C . GLY A 1 82 ? 14.952 -9.277 1.506 1.00 68.94 82 GLY A C 1
ATOM 664 O O . GLY A 1 82 ? 14.473 -8.173 1.235 1.00 68.94 82 GLY A O 1
ATOM 665 N N . HIS A 1 83 ? 15.664 -9.970 0.612 1.00 85.31 83 HIS A N 1
ATOM 666 C CA . HIS A 1 83 ? 15.744 -9.580 -0.786 1.00 85.31 83 HIS A CA 1
ATOM 667 C C . HIS A 1 83 ? 14.510 -10.056 -1.558 1.00 85.31 83 HIS A C 1
ATOM 669 O O . HIS A 1 83 ? 14.042 -11.188 -1.428 1.00 85.31 83 HIS A O 1
ATOM 675 N N . ALA A 1 84 ? 13.996 -9.183 -2.417 1.00 91.06 84 ALA A N 1
ATOM 676 C CA . ALA A 1 84 ? 12.915 -9.517 -3.333 1.00 91.06 84 ALA A CA 1
ATOM 677 C C . ALA A 1 84 ? 13.245 -9.009 -4.730 1.00 91.06 84 ALA A C 1
ATOM 679 O O . ALA A 1 84 ? 13.876 -7.964 -4.900 1.00 91.06 84 ALA A O 1
ATOM 680 N N . VAL A 1 85 ? 12.802 -9.741 -5.737 1.00 93.62 85 VAL A N 1
ATOM 681 C CA . VAL A 1 85 ? 12.945 -9.389 -7.140 1.00 93.62 85 VAL A CA 1
ATOM 682 C C . VAL A 1 85 ? 11.554 -9.192 -7.707 1.00 93.62 85 VAL A C 1
ATOM 684 O O . VAL A 1 85 ? 10.752 -10.119 -7.720 1.00 93.62 85 VAL A O 1
ATOM 687 N N . TRP A 1 86 ? 11.289 -8.007 -8.241 1.00 94.00 86 TRP A N 1
ATOM 688 C CA . TRP A 1 86 ? 10.026 -7.688 -8.899 1.00 94.00 86 TRP A CA 1
ATOM 689 C C . TRP A 1 86 ? 10.217 -7.598 -10.405 1.00 94.00 86 TRP A C 1
ATOM 691 O O . TRP A 1 86 ? 11.164 -6.978 -10.898 1.00 94.00 86 TRP A O 1
ATOM 701 N N . TYR A 1 87 ? 9.277 -8.162 -11.151 1.00 94.12 87 TYR A N 1
ATOM 702 C CA . TYR A 1 87 ? 9.233 -8.069 -12.602 1.00 94.12 87 TYR A CA 1
ATOM 703 C C . TYR A 1 87 ? 8.135 -7.101 -13.017 1.00 94.12 87 TYR A C 1
ATOM 705 O O . TYR A 1 87 ? 6.948 -7.426 -12.963 1.00 94.12 87 TYR A O 1
ATOM 713 N N . LEU A 1 88 ? 8.529 -5.905 -13.451 1.00 91.94 88 LEU A N 1
ATOM 714 C CA . LEU A 1 88 ? 7.591 -4.850 -13.814 1.00 91.94 88 LEU A CA 1
ATOM 715 C C . LEU A 1 88 ? 7.324 -4.795 -15.317 1.00 91.94 88 LEU A C 1
ATOM 717 O O . LEU A 1 88 ? 8.255 -4.830 -16.127 1.00 91.94 88 LEU A O 1
ATOM 721 N N . ARG A 1 89 ? 6.062 -4.591 -15.697 1.00 90.50 89 ARG A N 1
ATOM 722 C CA . ARG A 1 89 ? 5.662 -4.214 -17.057 1.00 90.50 89 ARG A CA 1
ATOM 723 C C . ARG A 1 89 ? 5.167 -2.779 -17.057 1.00 90.50 89 ARG A C 1
ATOM 725 O O . ARG A 1 89 ? 4.065 -2.485 -16.608 1.00 90.50 89 ARG A O 1
ATOM 732 N N . LEU A 1 90 ? 5.993 -1.881 -17.583 1.00 87.00 90 LEU A N 1
ATOM 733 C CA . LEU A 1 90 ? 5.625 -0.480 -17.754 1.00 87.00 90 LEU A CA 1
ATOM 734 C C . LEU A 1 90 ? 5.041 -0.289 -19.158 1.00 87.00 90 LEU A C 1
ATOM 736 O O . LEU A 1 90 ? 5.796 -0.417 -20.123 1.00 87.00 90 LEU A O 1
ATOM 740 N N . PRO A 1 91 ? 3.747 0.048 -19.312 1.00 82.50 91 PRO A N 1
ATOM 741 C CA . PRO A 1 91 ? 3.141 0.311 -20.614 1.00 82.50 91 PRO A CA 1
ATOM 742 C C . PRO A 1 91 ? 3.535 1.713 -21.108 1.00 82.50 91 PRO A C 1
ATOM 744 O O . PRO A 1 91 ? 2.715 2.627 -21.213 1.00 82.50 91 PRO A O 1
ATOM 747 N N . ILE A 1 92 ? 4.828 1.905 -21.372 1.00 81.38 92 ILE A N 1
ATOM 748 C CA . ILE A 1 92 ? 5.396 3.138 -21.918 1.00 81.38 92 ILE A CA 1
ATOM 749 C C . ILE A 1 92 ? 5.924 2.892 -23.336 1.00 81.38 92 ILE A C 1
ATOM 751 O O . ILE A 1 92 ? 6.403 1.795 -23.632 1.00 81.38 92 ILE A O 1
ATOM 755 N N . PRO A 1 93 ? 5.863 3.895 -24.234 1.00 76.25 93 PRO A N 1
ATOM 756 C CA . PRO A 1 93 ? 6.380 3.744 -25.589 1.00 76.25 93 PRO A CA 1
ATOM 757 C C . PRO A 1 93 ? 7.827 3.236 -25.592 1.00 76.25 93 PRO A C 1
ATOM 759 O O . PRO A 1 93 ? 8.649 3.716 -24.814 1.00 76.25 93 PRO A O 1
ATOM 762 N N . LEU A 1 94 ? 8.139 2.312 -26.508 1.00 70.06 94 LEU A N 1
ATOM 763 C CA . LEU A 1 94 ? 9.476 1.732 -26.731 1.00 70.06 94 LEU A CA 1
ATOM 764 C C . LEU A 1 94 ? 9.988 0.766 -25.643 1.00 70.06 94 LEU A C 1
ATOM 766 O O . LEU A 1 94 ? 11.094 0.243 -25.785 1.00 70.06 94 LEU A O 1
ATOM 770 N N . VAL A 1 95 ? 9.208 0.482 -24.595 1.00 73.25 95 VAL A N 1
ATOM 771 C CA . VAL A 1 95 ? 9.537 -0.546 -23.597 1.00 73.25 95 VAL A CA 1
ATOM 772 C C . VAL A 1 95 ? 8.462 -1.625 -23.619 1.00 73.25 95 VAL A C 1
ATOM 774 O O . VAL A 1 95 ? 7.392 -1.452 -23.057 1.00 73.25 95 VAL A O 1
ATOM 777 N N . ASP A 1 96 ? 8.773 -2.752 -24.257 1.00 71.69 96 ASP A N 1
ATOM 778 C CA . ASP A 1 96 ? 7.896 -3.936 -24.328 1.00 71.69 96 ASP A CA 1
ATOM 779 C C . ASP A 1 96 ? 8.514 -5.145 -23.604 1.00 71.69 96 ASP A C 1
ATOM 781 O O . ASP A 1 96 ? 8.343 -6.304 -23.967 1.00 71.69 96 ASP A O 1
ATOM 785 N N . ARG A 1 97 ? 9.349 -4.872 -22.598 1.00 81.31 97 ARG A N 1
ATOM 786 C CA . ARG A 1 97 ? 10.066 -5.909 -21.852 1.00 81.31 97 ARG A CA 1
ATOM 787 C C . ARG A 1 97 ? 9.787 -5.809 -20.369 1.00 81.31 97 ARG A C 1
ATOM 789 O O . ARG A 1 97 ? 9.630 -4.712 -19.837 1.00 81.31 97 ARG A O 1
ATOM 796 N N . SER A 1 98 ? 9.822 -6.966 -19.717 1.00 89.38 98 SER A N 1
ATOM 797 C CA . SER A 1 98 ? 9.838 -7.045 -18.262 1.00 89.38 98 SER A CA 1
ATOM 798 C C . SER A 1 98 ? 11.104 -6.381 -17.711 1.00 89.38 98 SER A C 1
ATOM 800 O O . SER A 1 98 ? 12.215 -6.606 -18.207 1.00 89.38 98 SER A O 1
ATOM 802 N N . ILE A 1 99 ? 10.925 -5.524 -16.712 1.00 91.94 99 ILE A N 1
ATOM 803 C CA . ILE A 1 99 ? 11.994 -4.841 -15.992 1.00 91.94 99 ILE A CA 1
ATOM 804 C C . ILE A 1 99 ? 12.171 -5.561 -14.665 1.00 91.94 99 ILE A C 1
ATOM 806 O O . ILE A 1 99 ? 11.308 -5.485 -13.798 1.00 91.94 99 ILE A O 1
ATOM 810 N N . ARG A 1 100 ? 13.318 -6.216 -14.504 1.00 94.81 100 ARG A N 1
ATOM 811 C CA . ARG A 1 100 ? 13.742 -6.774 -13.222 1.00 94.81 100 ARG A CA 1
ATOM 812 C C . ARG A 1 100 ? 14.183 -5.648 -12.284 1.00 94.81 100 ARG A C 1
ATOM 814 O O . ARG A 1 100 ? 15.046 -4.847 -12.660 1.00 94.81 100 ARG A O 1
ATOM 821 N N . VAL A 1 101 ? 13.588 -5.596 -11.100 1.00 94.94 101 VAL A N 1
ATOM 822 C CA . VAL A 1 101 ? 13.905 -4.665 -10.016 1.00 94.94 101 VAL A CA 1
ATOM 823 C C . VAL A 1 101 ? 14.310 -5.486 -8.803 1.00 94.94 101 VAL A C 1
ATOM 825 O O . VAL A 1 101 ? 13.481 -6.190 -8.240 1.00 94.94 101 VAL A O 1
ATOM 828 N N . ASP A 1 102 ? 15.573 -5.391 -8.411 1.00 95.06 102 ASP A N 1
ATOM 829 C CA . ASP A 1 102 ? 16.073 -6.025 -7.195 1.00 95.06 102 ASP A CA 1
ATOM 830 C C . ASP A 1 102 ? 15.856 -5.049 -6.028 1.00 95.06 102 ASP A C 1
ATOM 832 O O . ASP A 1 102 ? 16.291 -3.895 -6.080 1.00 95.06 102 ASP A O 1
ATOM 836 N N . THR A 1 103 ? 15.131 -5.494 -5.011 1.00 93.06 103 THR A N 1
ATOM 837 C CA . THR A 1 103 ? 14.782 -4.731 -3.806 1.00 93.06 103 THR A CA 1
ATOM 838 C C . THR A 1 103 ? 15.493 -5.288 -2.592 1.00 93.06 103 THR A C 1
ATOM 840 O O . THR A 1 103 ? 15.633 -6.500 -2.433 1.00 93.06 103 THR A O 1
ATOM 843 N N . GLU A 1 104 ? 15.897 -4.373 -1.728 1.00 91.94 104 GLU A N 1
ATOM 844 C CA . GLU A 1 104 ? 16.428 -4.646 -0.400 1.00 91.94 104 GLU A CA 1
ATOM 845 C C . GLU A 1 104 ? 15.676 -3.771 0.604 1.00 91.94 104 GLU A C 1
ATOM 847 O O . GLU A 1 104 ? 15.384 -2.605 0.317 1.00 91.94 104 GLU A O 1
ATOM 852 N N . GLU A 1 105 ? 15.343 -4.338 1.757 1.00 90.38 105 GLU A N 1
ATOM 853 C CA . GLU A 1 105 ? 14.890 -3.566 2.910 1.00 90.38 105 GLU A CA 1
ATOM 854 C C . GLU A 1 105 ? 16.080 -2.795 3.493 1.00 90.38 105 GLU A C 1
ATOM 856 O O . GLU A 1 105 ? 17.162 -3.357 3.682 1.00 90.38 105 GLU A O 1
ATOM 861 N N . THR A 1 106 ? 15.906 -1.497 3.731 1.00 92.75 106 THR A N 1
ATOM 862 C CA . THR A 1 106 ? 16.963 -0.622 4.263 1.00 92.75 106 T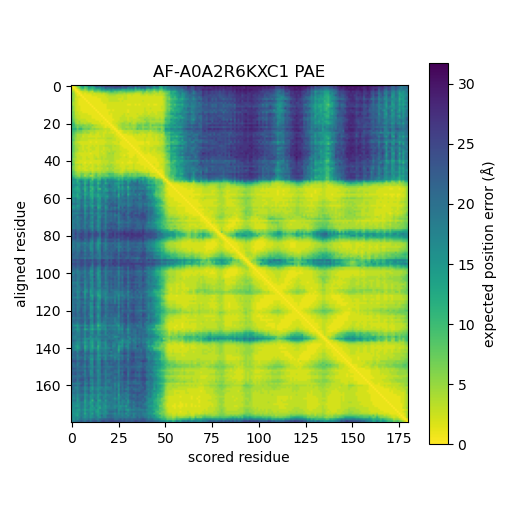HR A CA 1
ATOM 863 C C . THR A 1 106 ? 16.742 -0.260 5.721 1.00 92.75 106 THR A C 1
ATOM 865 O O . THR A 1 106 ? 17.716 -0.123 6.461 1.00 92.75 106 THR A O 1
ATOM 868 N N . GLU A 1 107 ? 15.487 -0.142 6.148 1.00 91.44 107 GLU A N 1
ATOM 869 C CA . GLU A 1 107 ? 15.121 0.140 7.531 1.00 91.44 107 GLU A CA 1
ATOM 870 C C . GLU A 1 107 ? 13.785 -0.517 7.874 1.00 91.44 107 GLU A C 1
ATOM 872 O O . GLU A 1 107 ? 12.861 -0.535 7.061 1.00 91.44 107 GLU A O 1
ATOM 877 N N . ARG A 1 108 ? 13.677 -1.042 9.097 1.00 89.06 108 ARG A N 1
ATOM 878 C CA . ARG A 1 108 ? 12.450 -1.647 9.611 1.00 89.06 108 ARG A CA 1
ATOM 879 C C . ARG A 1 108 ? 12.336 -1.449 11.112 1.00 89.06 108 ARG A C 1
ATOM 881 O O . ARG A 1 108 ? 13.213 -1.849 11.878 1.00 89.06 108 ARG A O 1
ATOM 888 N N . VAL A 1 109 ? 11.221 -0.853 11.518 1.00 87.25 109 VAL A N 1
ATOM 889 C CA . VAL A 1 109 ? 10.855 -0.569 12.907 1.00 87.25 109 VAL A CA 1
ATOM 890 C C . VAL A 1 109 ? 9.404 -1.018 13.109 1.00 87.25 109 VAL A C 1
ATOM 892 O O . VAL A 1 109 ? 8.486 -0.214 12.965 1.00 87.25 109 VAL A O 1
ATOM 895 N N . PRO A 1 110 ? 9.153 -2.310 13.383 1.00 80.56 110 PRO A N 1
ATOM 896 C CA . PRO A 1 110 ? 7.795 -2.807 13.567 1.00 80.56 110 PRO A CA 1
ATOM 897 C C . PRO A 1 110 ? 7.145 -2.257 14.849 1.00 80.56 110 PRO A C 1
ATOM 899 O O . PRO A 1 110 ? 7.844 -2.134 15.859 1.00 80.56 110 PRO A O 1
ATOM 902 N N . PRO A 1 111 ? 5.820 -2.011 14.861 1.00 82.69 111 PRO A N 1
ATOM 903 C CA . PRO A 1 111 ? 4.870 -2.105 13.744 1.00 82.69 111 PRO A CA 1
ATOM 904 C C . PRO A 1 111 ? 4.687 -0.772 12.987 1.00 82.69 111 PRO A C 1
ATOM 906 O O . PRO A 1 111 ? 3.621 -0.502 12.444 1.00 82.69 111 PRO A O 1
ATOM 909 N N . GLU A 1 112 ? 5.676 0.117 13.023 1.00 79.38 112 GLU A N 1
ATOM 910 C CA . GLU A 1 112 ? 5.488 1.533 12.694 1.00 79.38 112 GLU A CA 1
ATOM 911 C C . GLU A 1 112 ? 6.038 1.911 11.320 1.00 79.38 112 GLU A C 1
ATOM 913 O O . GLU A 1 112 ? 5.447 2.749 10.645 1.00 79.38 112 GLU A O 1
ATOM 918 N N . TYR A 1 113 ? 7.158 1.330 10.888 1.00 88.19 113 TYR A N 1
ATOM 919 C CA . TYR A 1 113 ? 7.875 1.822 9.714 1.00 88.19 113 TYR A CA 1
ATOM 920 C C . TYR A 1 113 ? 8.649 0.741 8.965 1.00 88.19 113 TYR A C 1
ATOM 922 O O . TYR A 1 113 ? 9.342 -0.078 9.573 1.00 88.19 113 TYR A O 1
ATOM 930 N N . VAL A 1 114 ? 8.594 0.786 7.633 1.00 90.81 114 VAL A N 1
ATOM 931 C CA . VAL A 1 114 ? 9.490 0.028 6.751 1.00 90.81 114 VAL A CA 1
ATOM 932 C C . VAL A 1 114 ? 9.909 0.872 5.550 1.00 90.81 114 VAL A C 1
ATOM 934 O O . VAL A 1 114 ? 9.084 1.535 4.917 1.00 90.81 114 VAL A O 1
ATOM 937 N N . GLU A 1 115 ? 11.194 0.803 5.214 1.00 92.31 115 GLU A N 1
ATOM 938 C CA . GLU A 1 115 ? 11.803 1.395 4.028 1.00 92.31 115 GLU A CA 1
ATOM 939 C C . GLU A 1 115 ? 12.461 0.310 3.176 1.00 92.31 115 GLU A C 1
ATOM 941 O O . GLU A 1 115 ? 13.146 -0.585 3.676 1.00 92.31 115 GLU A O 1
ATOM 946 N N . PHE A 1 116 ? 12.295 0.416 1.862 1.00 92.38 116 PHE A N 1
ATOM 947 C CA . PHE A 1 116 ? 12.997 -0.430 0.910 1.00 92.38 116 PHE A CA 1
ATOM 948 C C . PHE A 1 116 ? 13.482 0.352 -0.303 1.00 92.38 116 PHE A C 1
ATOM 950 O O . PHE A 1 116 ? 12.886 1.337 -0.753 1.00 92.38 116 PHE A O 1
ATOM 957 N N . VAL A 1 117 ? 14.559 -0.154 -0.900 1.00 94.94 117 VAL A N 1
ATOM 958 C CA . VAL A 1 117 ? 15.165 0.412 -2.100 1.00 94.94 117 VAL A CA 1
ATOM 959 C C . VAL A 1 117 ? 15.140 -0.614 -3.219 1.00 94.94 117 VAL A C 1
ATOM 961 O O . VAL A 1 117 ? 15.807 -1.640 -3.160 1.00 94.94 117 VAL A O 1
ATOM 964 N N . GLY A 1 118 ? 14.414 -0.297 -4.289 1.00 93.75 118 GLY A N 1
ATOM 965 C CA . GLY A 1 118 ? 14.402 -1.059 -5.532 1.00 93.75 118 GLY A CA 1
ATOM 966 C C . GLY A 1 118 ? 15.374 -0.486 -6.555 1.00 93.75 118 GLY A C 1
ATOM 967 O O . GLY A 1 118 ? 15.381 0.717 -6.835 1.00 93.75 118 GLY A O 1
ATOM 968 N N . ARG A 1 119 ? 16.195 -1.341 -7.161 1.00 95.56 119 ARG A N 1
ATOM 969 C CA . ARG A 1 119 ? 17.198 -0.955 -8.155 1.00 95.56 119 ARG A CA 1
ATOM 970 C C . ARG A 1 119 ? 17.018 -1.754 -9.433 1.00 95.56 119 ARG A C 1
ATOM 972 O O . ARG A 1 119 ? 16.872 -2.967 -9.432 1.00 95.56 119 ARG A O 1
ATOM 979 N N . SER A 1 120 ? 17.088 -1.055 -10.560 1.00 94.50 120 SER A N 1
ATOM 980 C CA . SER A 1 120 ? 17.144 -1.677 -11.878 1.00 94.50 120 SER A CA 1
ATOM 981 C C . SER A 1 120 ? 18.017 -0.868 -12.838 1.00 94.50 120 SER A C 1
ATOM 983 O O . SER A 1 120 ? 18.523 0.225 -12.538 1.00 94.50 120 SER A O 1
ATOM 985 N N . LYS A 1 121 ? 18.155 -1.395 -14.058 1.00 89.94 121 LYS A N 1
ATOM 986 C CA . LYS A 1 121 ? 18.764 -0.663 -15.178 1.00 89.94 121 LYS A CA 1
ATOM 987 C C . LYS A 1 121 ? 17.921 0.534 -15.634 1.00 89.94 121 LYS A C 1
ATOM 989 O O . LYS A 1 121 ? 18.457 1.417 -16.291 1.00 89.94 121 LYS A O 1
ATOM 994 N N . VAL A 1 122 ? 16.627 0.560 -15.308 1.00 90.50 122 VAL A N 1
ATOM 995 C CA . VAL A 1 122 ? 15.657 1.541 -15.824 1.00 90.50 122 VAL A CA 1
ATOM 996 C C . VAL A 1 122 ? 15.299 2.609 -14.795 1.00 90.50 122 VAL A C 1
ATOM 998 O O . VAL A 1 122 ? 14.995 3.736 -15.171 1.00 90.50 122 VAL A O 1
ATOM 1001 N N . MET A 1 123 ? 15.349 2.277 -13.510 1.00 92.75 123 MET A N 1
ATOM 1002 C CA . MET A 1 123 ? 14.975 3.188 -12.432 1.00 92.75 123 MET A CA 1
ATOM 1003 C C . MET A 1 123 ? 15.592 2.775 -11.098 1.00 92.75 123 MET A C 1
ATOM 1005 O O . MET A 1 123 ? 16.023 1.628 -10.928 1.00 92.75 123 MET A O 1
ATOM 1009 N N . ARG A 1 124 ? 15.591 3.712 -10.15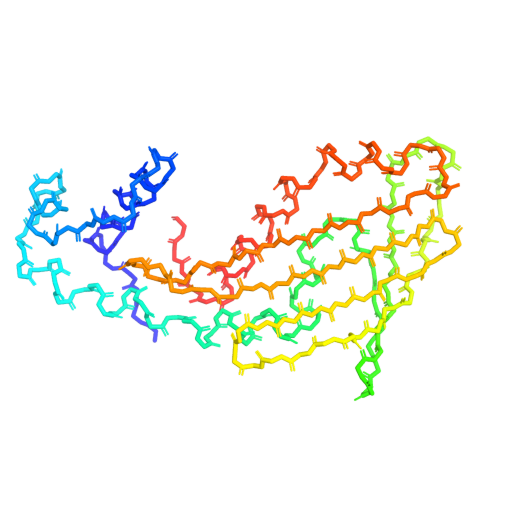4 1.00 95.00 124 ARG A N 1
ATOM 1010 C CA . ARG A 1 124 ? 15.704 3.452 -8.720 1.00 95.00 124 ARG A CA 1
ATOM 1011 C C . ARG A 1 124 ? 14.403 3.901 -8.058 1.00 95.00 124 ARG A C 1
ATOM 1013 O O . ARG A 1 124 ? 13.877 4.948 -8.412 1.00 95.00 124 ARG A O 1
ATOM 1020 N N . VAL A 1 125 ? 13.897 3.120 -7.117 1.00 92.62 125 VAL A N 1
ATOM 1021 C CA . VAL A 1 125 ? 12.732 3.476 -6.306 1.00 92.62 125 VAL A CA 1
ATOM 1022 C C . VAL A 1 125 ? 13.093 3.360 -4.834 1.00 92.62 125 VAL A C 1
ATOM 1024 O O . VAL A 1 125 ? 13.798 2.431 -4.449 1.00 92.62 125 VAL A O 1
ATOM 1027 N N . VAL A 1 126 ? 12.644 4.318 -4.035 1.00 93.38 126 VAL A N 1
ATOM 1028 C CA . VAL A 1 126 ? 12.599 4.220 -2.574 1.00 93.38 126 VAL A CA 1
ATOM 1029 C C . VAL A 1 126 ? 11.131 4.210 -2.192 1.00 93.38 126 VAL A C 1
ATOM 1031 O O . VAL A 1 126 ? 10.392 5.083 -2.654 1.00 93.38 126 VAL A O 1
ATOM 1034 N N . GLY A 1 127 ? 10.713 3.197 -1.443 1.00 90.88 127 GLY A N 1
ATOM 1035 C CA . GLY A 1 127 ? 9.370 3.085 -0.893 1.00 90.88 127 GLY A CA 1
ATOM 1036 C C . GLY A 1 127 ? 9.437 3.098 0.626 1.00 90.88 127 GLY A C 1
ATOM 1037 O O . GLY A 1 127 ? 10.266 2.404 1.206 1.00 90.88 127 GLY A O 1
ATOM 1038 N N . GLU A 1 128 ? 8.567 3.886 1.239 1.00 91.38 128 GLU A N 1
ATOM 1039 C CA . GLU A 1 128 ? 8.402 3.993 2.683 1.00 91.38 128 GLU A CA 1
ATOM 1040 C C . GLU A 1 128 ? 6.931 3.772 3.028 1.00 91.38 128 GLU A C 1
ATOM 1042 O O . GLU A 1 128 ? 6.035 4.347 2.392 1.00 91.38 128 GLU A O 1
ATOM 1047 N N . HIS A 1 129 ? 6.700 2.986 4.073 1.00 89.12 129 HIS A N 1
ATOM 1048 C CA . HIS A 1 129 ? 5.394 2.823 4.692 1.00 89.12 129 HIS A CA 1
ATOM 1049 C C . HIS A 1 129 ? 5.510 3.162 6.166 1.00 89.12 129 HIS A C 1
ATOM 1051 O O . HIS A 1 129 ? 6.352 2.607 6.866 1.00 89.12 129 HIS A O 1
ATOM 1057 N N . GLU A 1 130 ? 4.655 4.068 6.622 1.00 87.19 130 GLU A N 1
ATOM 1058 C CA . GLU A 1 130 ? 4.610 4.519 8.006 1.00 87.19 130 GLU A CA 1
ATOM 1059 C C . GLU A 1 130 ? 3.182 4.369 8.527 1.00 87.19 130 GLU A C 1
ATOM 1061 O O . GLU A 1 130 ? 2.246 4.959 7.972 1.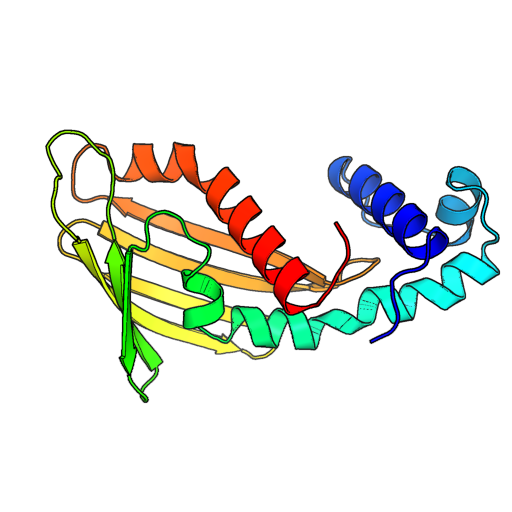00 87.19 130 GLU A O 1
ATOM 1066 N N . LEU A 1 131 ? 3.010 3.574 9.579 1.00 84.31 131 LEU A N 1
ATOM 1067 C CA . LEU A 1 131 ? 1.765 3.502 10.324 1.00 84.31 131 LEU A CA 1
ATOM 1068 C C . LEU A 1 131 ? 1.772 4.557 11.418 1.00 84.31 131 LEU A C 1
ATOM 1070 O O . LEU A 1 131 ? 2.710 4.684 12.198 1.00 84.31 131 LEU A O 1
ATOM 1074 N N . GLY A 1 132 ? 0.686 5.311 11.483 1.00 77.06 132 GLY A N 1
ATOM 1075 C CA . GLY A 1 132 ? 0.413 6.213 12.584 1.00 77.06 132 GLY A CA 1
ATOM 1076 C C . GLY A 1 132 ? -1.000 6.025 13.103 1.00 77.06 132 GLY A C 1
ATOM 1077 O O . GLY A 1 132 ? -1.882 5.499 12.420 1.00 77.06 132 GLY A O 1
ATOM 1078 N N . GLU A 1 133 ? -1.230 6.526 14.307 1.00 70.00 133 GLU A N 1
ATOM 1079 C CA . GLU A 1 133 ? -2.568 6.586 14.876 1.00 70.00 133 GLU A CA 1
ATOM 1080 C C . GLU A 1 133 ? -3.450 7.526 14.041 1.00 70.00 133 GLU A C 1
ATOM 1082 O O . GLU A 1 133 ? -3.060 8.648 13.691 1.00 70.00 133 GLU A O 1
ATOM 1087 N N . ALA A 1 134 ? -4.654 7.062 13.714 1.00 62.94 134 ALA A N 1
ATOM 1088 C CA . ALA A 1 134 ? -5.749 7.923 13.306 1.00 62.94 134 ALA A CA 1
ATOM 1089 C C . ALA A 1 134 ? -6.780 7.949 14.431 1.00 62.94 134 ALA A C 1
ATOM 1091 O O . ALA A 1 134 ? -6.856 7.048 15.260 1.00 62.94 134 ALA A O 1
ATOM 1092 N N . GLU A 1 135 ? -7.627 8.972 14.445 1.00 51.84 135 GLU A N 1
ATOM 1093 C CA . GLU A 1 135 ? -8.659 9.071 15.474 1.00 51.84 135 GLU A CA 1
ATOM 1094 C C . GLU A 1 135 ? -9.640 7.890 15.464 1.00 51.84 135 GLU A C 1
ATOM 1096 O O . GLU A 1 135 ? -10.236 7.571 16.489 1.00 51.84 135 GLU A O 1
ATOM 1101 N N . ASN A 1 136 ? -9.790 7.233 14.310 1.00 54.38 136 ASN A N 1
ATOM 1102 C CA . ASN A 1 136 ? -10.549 6.001 14.163 1.00 54.38 136 ASN A CA 1
ATOM 1103 C C . ASN A 1 136 ? -9.847 5.115 13.135 1.00 54.38 136 ASN A C 1
ATOM 1105 O O . ASN A 1 136 ? -9.997 5.328 11.931 1.00 54.38 136 ASN A O 1
ATOM 1109 N N . GLY A 1 137 ? -9.062 4.161 13.622 1.00 65.50 137 GLY A N 1
ATOM 1110 C CA . GLY A 1 137 ? -8.292 3.252 12.782 1.00 65.50 137 GLY A CA 1
ATOM 1111 C C . GLY A 1 137 ? -6.825 3.639 12.671 1.00 65.50 137 GLY A C 1
ATOM 1112 O O . GLY A 1 137 ? -6.266 4.351 13.507 1.00 65.50 137 GLY A O 1
ATOM 1113 N N . THR A 1 138 ? -6.216 3.162 11.597 1.00 71.44 138 THR A N 1
ATOM 1114 C CA . THR A 1 138 ? -4.785 3.282 11.347 1.00 71.44 138 THR A CA 1
ATOM 1115 C C . THR A 1 138 ? -4.552 4.138 10.118 1.00 71.44 138 THR A C 1
ATOM 1117 O O . THR A 1 138 ? -5.137 3.908 9.060 1.00 71.44 138 THR A O 1
ATOM 1120 N N . ARG A 1 139 ? -3.686 5.143 10.245 1.00 80.75 139 ARG A N 1
ATOM 1121 C CA . ARG A 1 139 ? -3.230 5.943 9.112 1.00 80.75 139 ARG A CA 1
ATOM 1122 C C . ARG A 1 139 ? -1.995 5.284 8.517 1.00 80.75 139 ARG A C 1
ATOM 1124 O O . ARG A 1 139 ? -0.926 5.356 9.112 1.00 80.75 139 ARG A O 1
ATOM 1131 N N . LEU A 1 140 ? -2.128 4.724 7.321 1.00 82.62 140 LEU A N 1
ATOM 1132 C CA . LEU A 1 140 ? -0.991 4.304 6.506 1.00 82.62 140 LEU A CA 1
ATOM 1133 C C . LEU A 1 140 ? -0.521 5.478 5.635 1.00 82.62 140 LEU A C 1
ATOM 1135 O O . LEU A 1 140 ? -1.250 5.955 4.765 1.00 82.62 140 LEU A O 1
ATOM 1139 N N . THR A 1 141 ? 0.704 5.949 5.861 1.00 84.00 141 THR A N 1
ATOM 1140 C CA . THR A 1 141 ? 1.363 6.948 5.013 1.00 84.00 141 THR A CA 1
ATOM 1141 C C . THR A 1 141 ? 2.339 6.248 4.080 1.00 84.00 141 THR A C 1
ATOM 1143 O O . THR A 1 141 ? 3.318 5.658 4.525 1.00 84.00 141 THR A O 1
ATOM 1146 N N . ASN A 1 142 ? 2.081 6.347 2.778 1.00 81.19 142 ASN A N 1
ATOM 1147 C CA . ASN A 1 142 ? 2.919 5.771 1.733 1.00 81.19 142 ASN A CA 1
ATOM 1148 C C . ASN A 1 142 ? 3.744 6.877 1.068 1.00 81.19 142 ASN A C 1
ATOM 1150 O O . ASN A 1 142 ? 3.174 7.851 0.565 1.00 81.19 142 ASN A O 1
ATOM 1154 N N . ARG A 1 143 ? 5.071 6.735 1.015 1.00 85.25 143 ARG A N 1
ATOM 1155 C CA . ARG A 1 143 ? 5.941 7.645 0.254 1.00 85.25 143 ARG A CA 1
ATOM 1156 C C . ARG A 1 143 ? 6.765 6.851 -0.740 1.00 85.25 143 ARG A C 1
ATOM 1158 O O . ARG A 1 143 ? 7.415 5.878 -0.391 1.00 85.25 143 ARG A O 1
ATOM 1165 N N . PHE A 1 144 ? 6.734 7.285 -1.995 1.00 87.94 144 PHE A N 1
ATOM 1166 C CA . PHE A 1 144 ? 7.510 6.668 -3.059 1.00 87.94 144 PHE A CA 1
ATOM 1167 C C . PHE A 1 144 ? 8.273 7.729 -3.833 1.00 87.94 144 PHE A C 1
ATOM 1169 O O . PHE A 1 144 ? 7.694 8.679 -4.363 1.00 87.94 144 PHE A O 1
ATOM 1176 N N . VAL A 1 145 ? 9.582 7.534 -3.935 1.00 89.62 145 VAL A N 1
ATOM 1177 C CA . VAL A 1 145 ? 10.467 8.360 -4.751 1.00 89.62 145 VAL A CA 1
ATOM 1178 C C . VAL A 1 145 ? 11.009 7.495 -5.873 1.00 89.62 145 VAL A C 1
ATOM 1180 O O . VAL A 1 145 ? 11.755 6.549 -5.630 1.00 89.62 145 VAL A O 1
ATOM 1183 N N . VAL A 1 146 ? 10.637 7.822 -7.109 1.00 91.50 146 VAL A N 1
ATOM 1184 C CA . VAL A 1 146 ? 11.108 7.125 -8.310 1.00 91.50 146 VAL A CA 1
ATOM 1185 C C . VAL A 1 146 ? 12.067 8.031 -9.071 1.00 91.50 146 VAL A C 1
ATOM 1187 O O . VAL A 1 146 ? 11.676 9.099 -9.529 1.00 91.50 146 VAL A O 1
ATOM 1190 N N . ASP A 1 147 ? 13.300 7.563 -9.232 1.00 94.00 147 ASP A N 1
ATOM 1191 C CA . ASP A 1 147 ? 14.339 8.155 -10.073 1.00 94.00 147 ASP A CA 1
ATOM 1192 C C . ASP A 1 147 ? 14.434 7.355 -11.381 1.00 94.00 147 ASP A C 1
ATOM 1194 O O . ASP A 1 147 ? 14.899 6.205 -11.413 1.00 94.00 147 ASP A O 1
ATOM 1198 N N . GLY A 1 148 ? 13.904 7.933 -12.462 1.00 92.50 148 GLY A N 1
ATOM 1199 C CA . GLY A 1 148 ? 13.806 7.276 -13.761 1.00 92.50 148 GLY A CA 1
ATOM 1200 C C . GLY A 1 148 ? 15.035 7.521 -14.632 1.00 92.50 148 GLY A C 1
ATOM 1201 O O . GLY A 1 148 ? 15.325 8.643 -15.027 1.00 92.50 148 GLY A O 1
ATOM 1202 N N . LYS A 1 149 ? 15.701 6.445 -15.060 1.00 90.81 149 LYS A N 1
ATOM 1203 C CA . LYS A 1 149 ? 16.851 6.507 -15.982 1.00 90.81 149 LYS A CA 1
ATOM 1204 C C . LYS A 1 149 ? 16.442 6.459 -17.457 1.00 90.81 149 LYS A C 1
ATOM 1206 O O . LYS A 1 149 ? 17.272 6.711 -18.328 1.00 90.81 149 LYS A O 1
ATOM 1211 N N . LEU A 1 150 ? 15.186 6.104 -17.751 1.00 88.25 150 LEU A N 1
ATOM 1212 C CA . LEU A 1 150 ? 14.630 6.086 -19.107 1.00 88.25 150 LEU A CA 1
ATOM 1213 C C . LEU A 1 150 ? 13.527 7.139 -19.298 1.00 88.25 150 LEU A C 1
ATOM 1215 O O . LEU A 1 150 ? 12.707 7.344 -18.395 1.00 88.25 150 LEU A O 1
ATOM 1219 N N . PRO A 1 151 ? 13.434 7.750 -20.497 1.00 87.94 151 PRO A N 1
ATOM 1220 C CA . PRO A 1 151 ? 12.369 8.690 -20.818 1.00 87.94 151 PRO A CA 1
ATOM 1221 C C . PRO A 1 151 ? 10.977 8.093 -20.596 1.00 87.94 151 PRO A C 1
ATOM 1223 O O . PRO A 1 151 ? 10.657 7.013 -21.082 1.00 87.94 151 PRO A O 1
ATOM 1226 N N . GLY A 1 152 ? 10.126 8.834 -19.886 1.00 88.19 152 GLY A N 1
ATOM 1227 C CA . GLY A 1 152 ? 8.722 8.476 -19.682 1.00 88.19 152 GLY A CA 1
ATOM 1228 C C . GLY A 1 152 ? 8.425 7.665 -18.421 1.00 88.19 152 GLY A C 1
ATOM 1229 O O . GLY A 1 152 ? 7.265 7.654 -18.018 1.00 88.19 152 GLY A O 1
ATOM 1230 N N . VAL A 1 153 ? 9.431 7.082 -17.756 1.00 89.94 153 VAL A N 1
ATOM 1231 C CA . VAL A 1 153 ? 9.246 6.291 -16.523 1.00 89.94 153 VAL A CA 1
ATOM 1232 C C . VAL A 1 153 ? 8.625 7.131 -15.407 1.00 89.94 153 VAL A C 1
ATOM 1234 O O . VAL A 1 153 ? 7.536 6.824 -14.936 1.00 89.94 153 VAL A O 1
ATOM 1237 N N . GLU A 1 154 ? 9.253 8.245 -15.036 1.00 90.06 154 GLU A N 1
ATOM 1238 C CA . GLU A 1 154 ? 8.764 9.104 -13.944 1.00 90.06 154 GLU A CA 1
ATOM 1239 C C . GLU A 1 154 ? 7.366 9.651 -14.237 1.00 90.06 154 GLU A C 1
ATOM 1241 O O . GLU A 1 154 ? 6.488 9.703 -13.379 1.00 90.06 154 GLU A O 1
ATOM 1246 N N . ARG A 1 155 ? 7.127 10.015 -15.501 1.00 90.19 155 ARG A N 1
ATOM 1247 C CA . ARG A 1 155 ? 5.834 10.520 -15.962 1.00 90.19 155 ARG A CA 1
ATOM 1248 C C . ARG A 1 155 ? 4.751 9.439 -15.925 1.00 90.19 155 ARG A C 1
ATOM 1250 O O . ARG A 1 155 ? 3.578 9.770 -15.760 1.00 90.19 155 ARG A O 1
ATOM 1257 N N . PHE A 1 156 ? 5.118 8.179 -16.141 1.00 89.25 156 PHE A N 1
ATOM 1258 C CA . PHE A 1 156 ? 4.216 7.052 -15.965 1.00 89.25 156 PHE A CA 1
ATOM 1259 C C . PHE A 1 156 ? 3.864 6.902 -14.485 1.00 89.25 156 PHE A C 1
ATOM 1261 O O . PHE A 1 156 ? 2.687 7.002 -14.157 1.00 89.25 156 PHE A O 1
ATOM 1268 N N . PHE A 1 157 ? 4.847 6.778 -13.590 1.00 87.19 157 PHE A N 1
ATOM 1269 C CA . PHE A 1 157 ? 4.569 6.612 -12.159 1.00 87.19 157 PHE A CA 1
ATOM 1270 C C . PHE A 1 157 ? 3.745 7.771 -11.602 1.00 87.19 157 PHE A C 1
ATOM 1272 O O . PHE A 1 157 ? 2.685 7.536 -11.034 1.00 87.19 157 PHE A O 1
ATOM 1279 N N . LYS A 1 158 ? 4.116 9.021 -11.903 1.00 87.06 158 LYS A N 1
ATOM 1280 C CA . LYS A 1 158 ? 3.360 10.209 -11.479 1.00 87.06 158 LYS A CA 1
ATOM 1281 C C . LYS A 1 158 ? 1.878 10.179 -11.874 1.00 87.06 158 LYS A C 1
ATOM 1283 O O . LYS A 1 158 ? 1.057 10.750 -11.174 1.00 87.06 158 LYS A O 1
ATOM 1288 N N . ARG A 1 159 ? 1.532 9.562 -13.007 1.00 88.44 159 ARG A N 1
ATOM 1289 C CA . ARG A 1 159 ? 0.144 9.488 -13.493 1.00 88.44 159 ARG A CA 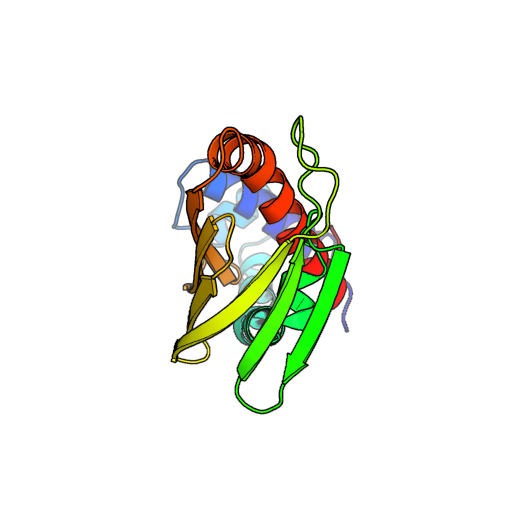1
ATOM 1290 C C . ARG A 1 159 ? -0.647 8.305 -12.959 1.00 88.44 159 ARG A C 1
ATOM 1292 O O . ARG A 1 159 ? -1.860 8.303 -13.105 1.00 88.44 159 ARG A O 1
ATOM 1299 N N . ASN A 1 160 ? 0.031 7.298 -12.423 1.00 86.31 160 ASN A N 1
ATOM 1300 C CA . ASN A 1 160 ? -0.601 6.052 -12.010 1.00 86.31 160 ASN A CA 1
ATOM 1301 C C . ASN A 1 160 ? -0.537 5.839 -10.492 1.00 86.31 160 ASN A C 1
ATOM 1303 O O . ASN A 1 160 ? -1.322 5.051 -9.992 1.00 86.31 160 ASN A O 1
ATOM 1307 N N . MET A 1 161 ? 0.332 6.560 -9.769 1.00 81.38 161 MET A N 1
ATOM 1308 C CA . MET A 1 161 ? 0.548 6.399 -8.325 1.00 81.38 161 MET A CA 1
ATOM 1309 C C . MET A 1 161 ? -0.738 6.422 -7.499 1.00 81.38 161 MET A C 1
ATOM 1311 O O . MET A 1 161 ? -0.898 5.555 -6.655 1.00 81.38 161 MET A O 1
ATOM 1315 N N . GLU A 1 162 ? -1.650 7.362 -7.759 1.00 78.62 162 GLU A N 1
ATOM 1316 C CA . GLU A 1 162 ? -2.926 7.442 -7.029 1.00 78.62 162 GLU A CA 1
ATOM 1317 C C . GLU A 1 162 ? -3.724 6.140 -7.159 1.00 78.62 162 GLU A C 1
ATOM 1319 O O . GLU A 1 162 ? -4.105 5.552 -6.157 1.00 78.62 162 GLU A O 1
ATOM 1324 N N . ARG A 1 163 ? -3.846 5.607 -8.380 1.00 83.75 163 ARG A N 1
ATOM 1325 C CA . ARG A 1 163 ? -4.516 4.323 -8.616 1.00 83.75 163 ARG A CA 1
ATOM 1326 C C . ARG A 1 163 ? -3.802 3.158 -7.930 1.00 83.75 163 ARG A C 1
ATOM 1328 O O . ARG A 1 163 ? -4.455 2.232 -7.471 1.00 83.75 163 ARG A O 1
ATOM 1335 N N . GLU A 1 164 ? -2.471 3.168 -7.884 1.00 85.06 164 GLU A N 1
ATOM 1336 C CA . GLU A 1 164 ? -1.739 2.108 -7.180 1.00 85.06 164 GLU A CA 1
ATOM 1337 C C . GLU A 1 164 ? -1.950 2.179 -5.660 1.00 85.06 164 GLU A C 1
ATOM 1339 O O . GLU A 1 164 ? -1.980 1.139 -5.007 1.00 85.06 164 GLU A O 1
ATOM 1344 N N . PHE A 1 165 ? -2.148 3.377 -5.099 1.00 81.88 165 PHE A N 1
ATOM 1345 C CA . PHE A 1 165 ? -2.557 3.533 -3.702 1.00 81.88 165 PHE A CA 1
ATOM 1346 C C . PHE A 1 165 ? -3.981 3.042 -3.463 1.00 81.88 165 PHE A C 1
ATOM 1348 O O . PHE A 1 165 ? -4.194 2.338 -2.480 1.00 81.88 165 PHE A O 1
ATOM 1355 N N . ASP A 1 166 ? -4.914 3.323 -4.374 1.00 80.25 166 ASP A N 1
ATOM 1356 C CA . ASP A 1 166 ? -6.278 2.789 -4.291 1.00 80.25 166 ASP A CA 1
ATOM 1357 C C . ASP A 1 166 ? -6.270 1.252 -4.339 1.00 80.25 166 ASP A C 1
ATOM 1359 O O . ASP A 1 166 ? -6.953 0.595 -3.559 1.00 80.25 166 ASP A O 1
ATOM 1363 N N . ASN A 1 167 ? -5.453 0.652 -5.213 1.00 82.06 167 ASN A N 1
ATOM 1364 C CA . ASN A 1 167 ? -5.308 -0.803 -5.283 1.00 82.06 167 ASN A CA 1
ATOM 1365 C C . ASN A 1 167 ? -4.758 -1.390 -3.974 1.00 82.06 167 ASN A C 1
ATOM 1367 O O . ASN A 1 167 ? -5.235 -2.430 -3.524 1.00 82.06 167 ASN A O 1
ATOM 1371 N N . LEU A 1 168 ? -3.757 -0.735 -3.376 1.00 82.75 168 LEU A N 1
ATOM 1372 C CA . LEU A 1 168 ? -3.184 -1.152 -2.098 1.00 82.75 168 LEU A CA 1
ATOM 1373 C C . LEU A 1 168 ? -4.213 -1.043 -0.964 1.00 82.75 168 LEU A C 1
ATOM 1375 O O . LEU A 1 168 ? -4.344 -1.978 -0.181 1.00 82.75 168 LEU A O 1
ATOM 1379 N N . GLU A 1 169 ? -4.963 0.061 -0.900 1.00 81.19 169 GLU A N 1
ATOM 1380 C CA . GLU A 1 169 ? -6.048 0.251 0.071 1.00 81.19 169 GLU A CA 1
ATOM 1381 C C . GLU A 1 169 ? -7.114 -0.848 -0.075 1.00 81.19 169 GLU A C 1
ATOM 1383 O O . GLU A 1 169 ? -7.482 -1.484 0.912 1.00 81.19 169 GLU A O 1
ATOM 1388 N N . ASN A 1 170 ? -7.557 -1.131 -1.304 1.00 78.44 170 ASN A N 1
ATOM 1389 C CA . ASN A 1 170 ? -8.541 -2.182 -1.574 1.00 78.44 170 ASN A CA 1
ATOM 1390 C C . ASN A 1 170 ? -8.042 -3.559 -1.124 1.00 78.44 170 ASN A C 1
ATOM 1392 O O . ASN A 1 170 ? -8.785 -4.294 -0.484 1.00 78.44 170 ASN A O 1
ATOM 1396 N N . ALA A 1 171 ? -6.784 -3.895 -1.418 1.00 81.75 171 ALA A N 1
ATOM 1397 C CA . ALA A 1 171 ? -6.207 -5.178 -1.033 1.00 81.75 171 ALA A CA 1
ATOM 1398 C C . ALA A 1 171 ? -6.071 -5.337 0.488 1.00 81.75 171 ALA A C 1
ATOM 1400 O O . ALA A 1 171 ? -6.273 -6.435 0.998 1.00 81.75 171 ALA A O 1
ATOM 1401 N N . ILE A 1 172 ? -5.776 -4.250 1.211 1.00 80.50 172 ILE A N 1
ATOM 1402 C CA . ILE A 1 172 ? -5.800 -4.249 2.679 1.00 80.50 172 ILE A CA 1
ATOM 1403 C C . ILE A 1 172 ? -7.222 -4.529 3.166 1.00 80.50 172 ILE A C 1
ATOM 1405 O O . ILE A 1 172 ? -7.415 -5.406 4.000 1.00 80.50 172 ILE A O 1
ATOM 1409 N N . TYR A 1 173 ? -8.234 -3.832 2.645 1.00 77.88 173 TYR A N 1
ATOM 1410 C CA . TYR A 1 173 ? -9.611 -4.091 3.069 1.00 77.88 173 TYR A CA 1
ATOM 1411 C C . TYR A 1 173 ? -10.077 -5.511 2.743 1.00 77.88 173 TYR A C 1
ATOM 1413 O O . TYR A 1 173 ? -10.757 -6.115 3.568 1.00 77.88 173 TYR A O 1
ATOM 1421 N N . GLU A 1 174 ? -9.691 -6.058 1.590 1.00 79.56 174 GLU A N 1
ATOM 1422 C CA . GLU A 1 174 ? -9.979 -7.448 1.227 1.00 79.56 174 GLU A CA 1
ATOM 1423 C C . GLU A 1 174 ? -9.295 -8.445 2.175 1.00 79.56 174 GLU A C 1
ATOM 1425 O O . GLU A 1 174 ? -9.959 -9.353 2.664 1.00 79.56 174 GLU A O 1
ATOM 1430 N N . ASP A 1 175 ? -8.003 -8.272 2.483 1.00 81.62 175 ASP A N 1
ATOM 1431 C CA . ASP A 1 175 ? -7.255 -9.165 3.387 1.00 81.62 175 ASP A CA 1
ATOM 1432 C C . ASP A 1 175 ? -7.776 -9.115 4.831 1.00 81.62 175 ASP A C 1
ATOM 1434 O O . ASP A 1 175 ? -7.730 -10.115 5.545 1.00 81.62 175 ASP A O 1
ATOM 1438 N N . LEU A 1 176 ? -8.298 -7.958 5.246 1.00 79.62 176 LEU A N 1
ATOM 1439 C CA . LEU A 1 176 ? -8.874 -7.742 6.574 1.00 79.62 176 LEU A CA 1
ATOM 1440 C C . LEU A 1 176 ? -10.382 -8.033 6.647 1.00 79.62 176 LEU A C 1
ATOM 1442 O O . LEU A 1 176 ? -10.983 -7.867 7.712 1.00 79.62 176 LEU A O 1
ATOM 1446 N N . ASP A 1 177 ? -11.003 -8.442 5.536 1.00 74.88 177 ASP A N 1
ATOM 1447 C CA . ASP A 1 177 ? -12.450 -8.644 5.405 1.00 74.88 177 ASP A CA 1
ATOM 1448 C C . ASP A 1 177 ? -13.278 -7.424 5.874 1.00 74.88 177 ASP A C 1
ATOM 1450 O O . ASP A 1 177 ? -14.349 -7.540 6.486 1.00 74.88 177 ASP A O 1
ATOM 1454 N N . ILE A 1 178 ? -12.773 -6.222 5.580 1.00 66.88 178 ILE A N 1
ATOM 1455 C CA . ILE A 1 178 ? -13.434 -4.949 5.864 1.00 66.88 178 ILE A CA 1
ATOM 1456 C C . ILE A 1 178 ? -14.373 -4.623 4.690 1.00 66.88 178 ILE A C 1
ATOM 1458 O O . ILE A 1 178 ? -13.912 -4.423 3.567 1.00 66.88 178 ILE A O 1
ATOM 1462 N N . PRO A 1 179 ? -15.700 -4.553 4.907 1.00 51.34 179 PRO A N 1
ATOM 1463 C CA . PRO A 1 179 ? -16.640 -4.236 3.839 1.00 51.34 179 PRO A CA 1
ATOM 1464 C C . PRO A 1 179 ? -16.476 -2.787 3.360 1.00 51.34 179 PRO A C 1
ATOM 1466 O O . PRO A 1 179 ? -16.565 -1.858 4.166 1.00 51.34 179 PRO A O 1
ATOM 1469 N N . TYR A 1 180 ? -16.287 -2.650 2.045 1.00 44.34 180 TYR A N 1
ATOM 1470 C CA . TYR A 1 180 ? -16.154 -1.397 1.290 1.00 44.34 180 TYR A CA 1
ATOM 1471 C C . TYR A 1 180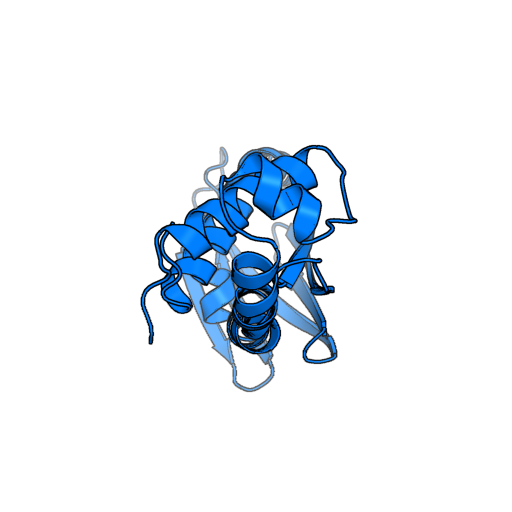 ? -17.460 -0.593 1.207 1.00 44.34 180 TYR A C 1
ATOM 1473 O O . TYR A 1 180 ? -18.546 -1.222 1.147 1.00 44.34 180 TYR A O 1
#

Nearest PDB structures (foldseek):
  2ns9-assembly1_B  TM=7.157E-01  e=1.771E-06  Aeropyrum pernix
  2pcs-assembly1_A  TM=7.838E-01  e=3.169E-05  Geobacillus kaustophilus HTA426
  3pu2-assembly5_E  TM=6.146E-01  e=5.673E-04  Cereibacter sphaeroides 2.4.1
  3ijt-assembly1_A  TM=5.878E-01  e=1.940E-02  Streptococcus mutans
  6yfr-assembly1_AA  TM=2.162E-01  e=1.204E-01  Leviviridae sp.

Secondary structure (DSSP, 8-state):
-----HHHHHHHHHHHHHHHTT-----HHHHHHHTT--HHHHHHHHHHHHTTHHHHHHHHH-HHHHHTT-TTEEEEEE-TTS-EEEEE---BTTB-S-EEEEEEEEEEETTTEEEEEEE-SSEEEEEEEEEEE-SSSEEEEEEEEEEESSTTHHHHHHHHHHHHHHHHHHHHHHHTT---

pLDDT: mean 80.84, std 11.45, range [36.25, 95.56]

Sequence (180 aa):
MTELSEEDRRILEYLRERVTRGESYFRAKNIATHIGLTSKQVGARLPKLAEHSEDVWAFIDDPEKRARPISVVSDFETAEDGHAVWYLRLPIPLVDRSIRVDTEETERVPPEYVEFVGRSKVMRVVGEHELGEAENGTRLTNRFVVDGKLPGVERFFKRNMEREFDNLENAIYEDLDIPY

Mean predicted aligned error: 10.74 Å

Solvent-accessible surface area (backbone atoms only — not comparable to full-atom values): 10216 Å² total; per-residue (Å²): 138,80,80,80,47,76,68,53,51,50,53,48,55,54,50,54,58,40,43,78,72,70,52,86,82,81,56,42,59,61,54,11,68,75,68,78,48,48,39,67,62,40,57,71,43,43,60,71,52,38,65,49,45,67,57,54,29,58,42,62,72,33,65,64,70,52,42,69,43,30,82,41,51,74,49,73,50,80,48,96,84,57,39,35,36,38,28,29,48,58,98,47,89,98,45,93,57,74,41,65,29,48,29,38,68,76,46,77,46,87,77,36,38,41,32,33,41,34,41,42,94,51,34,39,35,39,42,38,43,36,52,42,88,40,97,68,19,62,38,78,46,78,47,75,50,68,51,52,74,43,91,61,47,48,64,47,48,74,73,41,48,67,60,37,49,53,34,41,52,51,51,51,29,59,78,67,71,50,87,130